Protein AF-A0A2P2LEQ1-F1 (afdb_monomer)

InterPro domains:
  IPR010358 BRCA1-A complex subunit BRE [PF06113] (25-260)
  IPR010358 BRCA1-A complex subunit BRE [PTHR15189] (6-258)

Organism: Rhizophora mucronata (NCBI:txid61149)

Solvent-accessible surface area (backbone atoms only — not comparable to full-atom values): 15804 Å² total; per-residue (Å²): 125,56,40,99,84,33,21,37,57,52,57,44,46,14,49,54,40,30,56,71,68,43,94,57,84,47,44,76,78,49,72,40,45,84,42,92,88,47,67,75,34,32,37,30,35,32,36,35,39,73,49,63,93,45,67,47,53,36,39,41,38,49,47,81,91,46,56,70,56,66,62,48,75,46,68,40,90,85,40,77,85,67,59,91,81,66,77,75,90,78,69,92,82,66,92,66,70,77,82,46,71,66,80,74,47,47,53,87,46,35,60,49,57,35,51,40,54,50,56,51,49,56,47,47,49,54,50,26,46,50,55,54,69,67,51,86,35,75,70,59,52,50,47,48,70,64,47,70,86,51,76,78,58,34,51,41,63,48,70,48,101,88,44,77,44,32,41,37,37,23,38,56,59,74,88,50,52,59,62,76,75,46,78,61,87,77,56,93,64,92,66,53,43,26,44,35,39,35,35,68,62,62,63,100,82,62,96,64,86,71,80,60,52,75,45,77,47,58,37,70,73,51,43,75,78,46,63,64,86,76,60,82,73,80,82,88,54,90,91,64,48,62,68,68,48,48,62,58,50,44,56,52,50,41,54,50,54,52,52,66,76,76,106

Foldseek 3Di:
DADPVLADPLVVLLVVCQCPVDQDRKDWPDWFDPDPVCRSHTQKTWIFPDALNGTWIKIWGDDPVCLQQHTDIDGDPQCPVQDLPDDPPDPPPDPPPPCQLRVPGDSNDSCSSVSNVVSSVVSVQVVQVVVQCPQPAPQSVVQCVLCVPAPPKGKHWDDDPPDFIKIKIWAWLPPLPLCVLDPVVPDPHDKIKTKIWIFGRDDPPDPAGDHTDIDIDIDPVVCVQDVSVPDDQDDDDGPDHPNNRSVVRSVSVSVVSNVSVVD

Nearest PDB structures (foldseek):
  6h3c-assembly1_H  TM=7.672E-01  e=1.360E-12  Homo sapiens
  6gvw-assembly1_H  TM=7.004E-01  e=2.096E-13  Mus musculus
  6r8f-assembly1_G  TM=7.329E-01  e=6.969E-07  Homo sapiens
  6yfl-assembly1_AB  TM=3.856E-01  e=9.028E+00  Leviviridae sp.

pLDDT: mean 83.21, std 13.44, range [35.84, 96.81]

Radius of gyration: 21.67 Å; Cα contacts (8 Å, |Δi|>4): 358; chains: 1; bounding box: 56×55×59 Å

Sequence (263 aa):
MSSPDGFLPFISAQLHYLLNHHRDSIKVEQAWSGSRYNPGSFDRFTLLIPYCLDYIKWDIIYNAEFPLAPPDVIFGPEDEDFHPFHMVDGELGDSRLVKSCLSDWNNKDPSRLFALIQELRDKYMSYQKKRVGEVDDDRLKFEISTILSREGIEMHMSSGLEKPEEVKFAVPLTDMNINKMVDARSWRHEQKIYLQVVYPVGRKYVSAPSAPRLKLISTLELKSLFSIDDVKLPPWLDGMCLAEYLPHLEQLLQRQVILVLFS

Secondary structure (DSSP, 8-state):
---TTSB-HHHHHHHHHHHHH-SS--EEEEEE-S-SS-TTSB-EEEEEEEETTEEEEEEEE--TT-TTSPPEEEPPGGGTT--TT---TT-TT-------TTTT--TT-THHHHHHHHHHHHHHHHHHHHHHHH---HHHHHHHHHHTTSTT-EEEEE--SSS--EEEEEEE--TT-HHHHS-GGG-SS---EEEEEEEE---TT-SSPPPPEEEEEE-HHHHHHS-GGG--PPPPPTT--HHHHHHHHHHHHHHHHHHHH--

Structure (mmCIF, N/CA/C/O backbone):
data_AF-A0A2P2LEQ1-F1
#
_entry.id   AF-A0A2P2LEQ1-F1
#
loop_
_atom_site.group_PDB
_atom_site.id
_atom_site.type_symbol
_atom_site.label_atom_id
_atom_site.label_alt_id
_atom_site.label_comp_id
_atom_site.label_asym_id
_atom_site.label_entity_id
_atom_site.label_seq_id
_atom_site.pdbx_PDB_ins_code
_atom_site.Cartn_x
_atom_site.Cartn_y
_atom_site.Cartn_z
_atom_site.occupancy
_atom_site.B_iso_or_equiv
_atom_site.auth_seq_id
_atom_site.auth_comp_id
_atom_site.auth_asym_id
_atom_site.auth_atom_id
_atom_site.pdbx_PDB_model_num
ATOM 1 N N . MET A 1 1 ? 18.638 9.256 -26.964 1.00 47.53 1 MET A N 1
ATOM 2 C CA . MET A 1 1 ? 17.873 10.469 -26.609 1.00 47.53 1 MET A CA 1
ATOM 3 C C . MET A 1 1 ? 17.048 10.112 -25.386 1.00 47.53 1 MET A C 1
ATOM 5 O O . MET A 1 1 ? 16.244 9.192 -25.480 1.00 47.53 1 MET A O 1
ATOM 9 N N . SER A 1 2 ? 17.354 10.709 -24.236 1.00 54.03 2 SER A N 1
ATOM 10 C CA . SER A 1 2 ? 16.597 10.536 -22.992 1.00 54.03 2 SER A CA 1
ATOM 11 C C . SER A 1 2 ? 15.220 11.198 -23.111 1.00 54.03 2 SER A C 1
ATOM 13 O O . SER A 1 2 ? 15.043 12.143 -23.881 1.00 54.03 2 SER A O 1
ATOM 15 N N . SER A 1 3 ? 14.237 10.660 -22.390 1.00 61.31 3 SER A N 1
ATOM 16 C CA . SER A 1 3 ? 12.930 11.304 -22.187 1.00 61.31 3 SER A CA 1
ATOM 17 C C . SER A 1 3 ? 13.097 12.630 -21.416 1.00 61.31 3 SER A C 1
ATOM 19 O O . SER A 1 3 ? 14.132 12.807 -20.765 1.00 61.31 3 SER A O 1
ATOM 21 N N . PRO A 1 4 ? 12.125 13.567 -21.458 1.00 62.47 4 PRO A N 1
ATOM 22 C CA . PRO A 1 4 ? 12.178 14.803 -20.661 1.00 62.47 4 PRO A CA 1
ATOM 23 C C . PRO A 1 4 ? 12.389 14.549 -19.158 1.00 62.47 4 PRO A C 1
ATOM 25 O O . PRO A 1 4 ? 12.947 15.399 -18.470 1.00 62.47 4 PRO A O 1
ATOM 28 N N . ASP A 1 5 ? 12.042 13.351 -18.687 1.00 77.06 5 ASP A N 1
ATOM 29 C CA . ASP A 1 5 ? 12.163 12.915 -17.295 1.00 77.06 5 ASP A CA 1
ATOM 30 C C . ASP A 1 5 ? 13.521 12.248 -16.978 1.00 77.06 5 ASP A C 1
ATOM 32 O O . ASP A 1 5 ? 13.718 11.697 -15.898 1.00 77.06 5 ASP A O 1
ATOM 36 N N . GLY A 1 6 ? 14.471 12.246 -17.923 1.00 84.75 6 GLY A N 1
ATOM 37 C CA . GLY A 1 6 ? 15.826 11.704 -17.746 1.00 84.75 6 GLY A CA 1
ATOM 38 C C . GLY A 1 6 ? 15.951 10.182 -17.900 1.00 84.75 6 GLY A C 1
ATOM 39 O O . GLY A 1 6 ? 17.063 9.666 -18.011 1.00 84.75 6 GLY A O 1
ATOM 40 N N . PHE A 1 7 ? 14.840 9.447 -17.983 1.00 89.38 7 PHE A N 1
ATOM 41 C CA . PHE A 1 7 ? 14.832 7.996 -18.196 1.00 89.38 7 PHE A CA 1
ATOM 42 C C . PHE A 1 7 ? 15.067 7.606 -19.659 1.00 89.38 7 PHE A C 1
ATOM 44 O O . PHE A 1 7 ? 14.752 8.359 -20.594 1.00 89.38 7 PHE A O 1
ATOM 51 N N . LEU A 1 8 ? 15.548 6.379 -19.872 1.00 88.38 8 LEU A N 1
ATOM 52 C CA . LEU A 1 8 ? 15.534 5.752 -21.196 1.00 88.38 8 LEU A CA 1
ATOM 53 C C . LEU A 1 8 ? 14.087 5.618 -21.712 1.00 88.38 8 LEU A C 1
ATOM 55 O O . LEU A 1 8 ? 13.191 5.344 -20.914 1.00 88.38 8 LEU A O 1
ATOM 59 N N . PRO A 1 9 ? 13.829 5.757 -23.029 1.00 89.94 9 PRO A N 1
ATOM 60 C CA . PRO A 1 9 ? 12.464 5.785 -23.564 1.00 89.94 9 PRO A CA 1
ATOM 61 C C . PRO A 1 9 ? 11.589 4.584 -23.179 1.00 89.94 9 PRO A C 1
ATOM 63 O O . PRO A 1 9 ? 10.412 4.761 -22.884 1.00 89.94 9 PRO A O 1
ATOM 66 N N . PHE A 1 10 ? 12.154 3.372 -23.143 1.00 89.56 10 PHE A N 1
ATOM 67 C CA . PHE A 1 10 ? 11.397 2.172 -22.771 1.00 89.56 10 PHE A CA 1
ATOM 68 C C . PHE A 1 10 ? 11.040 2.149 -21.275 1.00 89.56 10 PHE A C 1
ATOM 70 O O . PHE A 1 10 ? 9.915 1.803 -20.925 1.00 89.56 10 PHE A O 1
ATOM 77 N N . ILE A 1 11 ? 11.954 2.601 -20.405 1.00 92.56 11 ILE A N 1
ATOM 78 C CA . ILE A 1 11 ? 11.712 2.732 -18.960 1.00 92.56 11 ILE A CA 1
ATOM 79 C C . ILE A 1 11 ? 10.658 3.809 -18.712 1.00 92.56 11 ILE A C 1
ATOM 81 O O . ILE A 1 11 ? 9.713 3.580 -17.968 1.00 92.56 11 ILE A O 1
ATOM 85 N N . SER A 1 12 ? 10.777 4.957 -19.385 1.00 93.25 12 SER A N 1
ATOM 86 C CA . SER A 1 12 ? 9.801 6.049 -19.309 1.00 93.25 12 SER A CA 1
ATOM 87 C C . SER A 1 12 ? 8.398 5.576 -19.705 1.00 93.25 12 SER A C 1
ATOM 89 O O . SER A 1 12 ? 7.443 5.827 -18.974 1.00 93.25 12 SER A O 1
ATOM 91 N N . ALA A 1 13 ? 8.266 4.813 -20.797 1.00 93.25 13 ALA A N 1
ATOM 92 C CA . ALA A 1 13 ? 6.981 4.258 -21.223 1.00 93.25 13 ALA A CA 1
ATOM 93 C C . ALA A 1 13 ? 6.377 3.301 -20.179 1.00 93.25 13 ALA A C 1
ATOM 95 O O . ALA A 1 13 ? 5.191 3.404 -19.863 1.00 93.25 13 ALA A O 1
ATOM 96 N N . GLN A 1 14 ? 7.188 2.399 -19.621 1.00 94.19 14 GLN A N 1
ATOM 97 C CA . GLN A 1 14 ? 6.748 1.445 -18.600 1.00 94.19 14 GLN A CA 1
ATOM 98 C C . GLN A 1 14 ? 6.374 2.123 -17.277 1.00 94.19 14 GLN A C 1
ATOM 100 O O . GLN A 1 14 ? 5.358 1.792 -16.663 1.00 94.19 14 GLN A O 1
ATOM 105 N N . LEU A 1 15 ? 7.163 3.107 -16.855 1.00 94.00 15 LEU A N 1
ATOM 106 C CA . LEU A 1 15 ? 6.924 3.887 -15.647 1.00 94.00 15 LEU A CA 1
ATOM 107 C C . LEU A 1 15 ? 5.663 4.744 -15.780 1.00 94.00 15 LEU A C 1
ATOM 109 O O . LEU A 1 15 ? 4.812 4.731 -14.896 1.00 94.00 15 LEU A O 1
ATOM 113 N N . HIS A 1 16 ? 5.488 5.432 -16.908 1.00 93.38 16 HIS A N 1
ATOM 114 C CA . HIS A 1 16 ? 4.281 6.209 -17.175 1.00 93.38 16 HIS A CA 1
ATOM 115 C C . HIS A 1 16 ? 3.034 5.317 -17.218 1.00 93.38 16 HIS A C 1
ATOM 117 O O . HIS A 1 16 ? 1.973 5.710 -16.735 1.00 93.38 16 HIS A O 1
ATOM 123 N N . TYR A 1 17 ? 3.145 4.101 -17.759 1.00 94.25 17 TYR A N 1
ATOM 124 C CA . TYR A 1 17 ? 2.049 3.140 -17.713 1.00 94.25 17 TYR A CA 1
ATOM 125 C C . TYR A 1 17 ? 1.709 2.748 -16.268 1.00 94.25 17 TYR A C 1
ATOM 127 O O . TYR A 1 17 ? 0.546 2.866 -15.882 1.00 94.25 17 TYR A O 1
ATOM 135 N N . LEU A 1 18 ? 2.708 2.368 -15.459 1.00 93.94 18 LEU A N 1
ATOM 136 C CA . LEU A 1 18 ? 2.543 2.035 -14.038 1.00 93.94 18 LEU A CA 1
ATOM 137 C C . LEU A 1 18 ? 1.838 3.162 -13.267 1.00 93.94 18 LEU A C 1
ATOM 139 O O . LEU A 1 18 ? 0.833 2.911 -12.609 1.00 93.94 18 LEU A O 1
ATOM 143 N N . LEU A 1 19 ? 2.332 4.397 -13.377 1.00 91.56 19 LEU A N 1
ATOM 144 C CA . LEU A 1 19 ? 1.836 5.539 -12.600 1.00 91.56 19 LEU A CA 1
ATOM 145 C C . LEU A 1 19 ? 0.392 5.936 -12.945 1.00 91.56 19 LEU A C 1
ATOM 147 O O . LEU A 1 19 ? -0.304 6.472 -12.090 1.00 91.56 19 LEU A O 1
ATOM 151 N N . ASN A 1 20 ? -0.065 5.668 -14.173 1.00 89.69 20 ASN A N 1
ATOM 152 C CA . ASN A 1 20 ? -1.413 6.036 -14.619 1.00 89.69 20 ASN A CA 1
ATOM 153 C C . ASN A 1 20 ? -2.446 4.905 -14.516 1.00 89.69 20 ASN A C 1
ATOM 155 O O . ASN A 1 20 ? -3.642 5.186 -14.531 1.00 89.69 20 ASN A O 1
ATOM 159 N N . HIS A 1 21 ? -2.014 3.642 -14.461 1.00 86.56 21 HIS A N 1
ATOM 160 C CA . HIS A 1 21 ? -2.922 2.485 -14.454 1.00 86.56 21 HIS A CA 1
ATOM 161 C C . HIS A 1 21 ? -2.981 1.772 -13.101 1.00 86.56 21 HIS A C 1
ATOM 163 O O . HIS A 1 21 ? -3.866 0.941 -12.883 1.00 86.56 21 HIS A O 1
ATOM 169 N N . HIS A 1 22 ? -2.067 2.078 -12.180 1.00 80.12 22 HIS A N 1
ATOM 170 C CA . HIS A 1 22 ? -2.149 1.556 -10.826 1.00 80.12 22 HIS A CA 1
ATOM 171 C C . HIS A 1 22 ? -3.306 2.202 -10.059 1.00 80.12 22 HIS A C 1
ATOM 173 O O . HIS A 1 22 ? -3.504 3.412 -10.108 1.00 80.12 22 HIS A O 1
ATOM 179 N N . ARG A 1 23 ? -4.092 1.371 -9.358 1.00 74.50 23 ARG A N 1
ATOM 180 C CA . ARG A 1 23 ? -5.269 1.827 -8.594 1.00 74.50 23 ARG A CA 1
ATOM 181 C C . ARG A 1 23 ? -4.882 2.787 -7.471 1.00 74.50 23 ARG A C 1
ATOM 183 O O . ARG A 1 23 ? -5.623 3.720 -7.183 1.00 74.50 23 ARG A O 1
ATOM 190 N N . ASP A 1 24 ? -3.718 2.553 -6.874 1.00 76.69 24 ASP A N 1
ATOM 191 C CA . ASP A 1 24 ? -3.152 3.401 -5.829 1.00 76.69 24 ASP A CA 1
ATOM 192 C C . ASP A 1 24 ? -2.070 4.328 -6.399 1.00 76.69 24 ASP A C 1
ATOM 194 O O . ASP A 1 24 ? -1.339 3.951 -7.316 1.00 76.69 24 ASP A O 1
ATOM 198 N N . SER A 1 25 ? -1.916 5.517 -5.812 1.00 82.94 25 SER A N 1
ATOM 199 C CA . SER A 1 25 ? -0.951 6.540 -6.244 1.00 82.94 25 SER A CA 1
ATOM 200 C C . SER A 1 25 ? 0.505 6.150 -5.932 1.00 82.94 25 SER A C 1
ATOM 202 O O . SER A 1 25 ? 1.098 6.671 -4.983 1.00 82.94 25 SER A O 1
ATOM 204 N N . ILE A 1 26 ? 1.100 5.278 -6.748 1.00 91.38 26 ILE A N 1
ATOM 205 C CA . ILE A 1 26 ? 2.546 5.000 -6.735 1.00 91.38 26 ILE A CA 1
ATOM 206 C C . ILE A 1 26 ? 3.319 6.278 -7.078 1.00 91.38 26 ILE A C 1
ATOM 208 O O . ILE A 1 26 ? 2.864 7.100 -7.875 1.00 91.38 26 ILE A O 1
ATOM 212 N N . LYS A 1 27 ? 4.489 6.461 -6.462 1.00 93.44 27 LYS A N 1
ATOM 213 C CA . LYS A 1 27 ? 5.377 7.602 -6.724 1.00 93.44 27 LYS A CA 1
ATOM 214 C C . LYS A 1 27 ? 6.810 7.138 -6.925 1.00 93.44 27 LYS A C 1
ATOM 216 O O . LYS A 1 27 ? 7.206 6.093 -6.422 1.00 93.44 27 LYS A O 1
ATOM 221 N N . VAL A 1 28 ? 7.589 7.955 -7.621 1.00 95.00 28 VAL A N 1
ATOM 222 C CA . VAL A 1 28 ? 9.043 7.806 -7.712 1.00 95.00 28 VAL A CA 1
ATOM 223 C C . VAL A 1 28 ? 9.666 8.760 -6.699 1.00 95.00 28 VAL A C 1
ATOM 225 O O . VAL A 1 28 ? 9.410 9.960 -6.766 1.00 95.00 28 VAL A O 1
ATOM 228 N N . GLU A 1 29 ? 10.435 8.238 -5.744 1.00 94.75 29 GLU A N 1
ATOM 229 C CA . GLU A 1 29 ? 11.126 9.060 -4.737 1.00 94.75 29 GLU A CA 1
ATOM 230 C C . GLU A 1 29 ? 12.409 9.669 -5.304 1.00 94.75 29 GLU A C 1
ATOM 232 O O . GLU A 1 29 ? 12.668 10.860 -5.149 1.00 94.75 29 GLU A O 1
ATOM 237 N N . GLN A 1 30 ? 13.201 8.846 -5.984 1.00 93.62 30 GLN A N 1
ATOM 238 C CA . GLN A 1 30 ? 14.489 9.226 -6.548 1.00 93.62 30 GLN A CA 1
ATOM 239 C C . GLN A 1 30 ? 14.810 8.356 -7.763 1.00 93.62 30 GLN A C 1
ATOM 241 O O . GLN A 1 30 ? 14.315 7.234 -7.883 1.00 93.62 30 GLN A O 1
ATOM 246 N N . ALA A 1 31 ? 15.651 8.877 -8.653 1.00 93.94 31 ALA A N 1
ATOM 247 C CA . ALA A 1 31 ? 16.141 8.184 -9.835 1.00 93.94 31 ALA A CA 1
ATOM 248 C C . ALA A 1 31 ? 17.622 8.502 -10.047 1.00 93.94 31 ALA A C 1
ATOM 250 O O . ALA A 1 31 ? 18.068 9.619 -9.777 1.00 93.94 31 ALA A O 1
ATOM 251 N N . TRP A 1 32 ? 18.389 7.521 -10.506 1.00 92.69 32 TRP A N 1
ATOM 252 C CA . TRP A 1 32 ? 19.822 7.665 -10.732 1.00 92.69 32 TRP A CA 1
ATOM 253 C C . TRP A 1 32 ? 20.301 6.777 -11.880 1.00 92.69 32 TRP A C 1
ATOM 255 O O . TRP A 1 32 ? 19.594 5.889 -12.360 1.00 92.69 32 TRP A O 1
ATOM 265 N N . SER A 1 33 ? 21.513 7.058 -12.359 1.00 91.19 33 SER A N 1
ATOM 266 C CA . SER A 1 33 ? 22.165 6.246 -13.383 1.00 91.19 33 SER A CA 1
ATOM 267 C C . SER A 1 33 ? 23.077 5.207 -12.739 1.00 91.19 33 SER A C 1
ATOM 269 O O . SER A 1 33 ? 23.900 5.528 -11.880 1.00 91.19 33 SER A O 1
ATOM 271 N N . GLY A 1 34 ? 22.956 3.961 -13.180 1.00 85.06 34 GLY A N 1
ATOM 272 C CA . GLY A 1 34 ? 23.880 2.874 -12.885 1.00 85.06 34 GLY A CA 1
ATOM 273 C C . GLY A 1 34 ? 25.134 2.881 -13.750 1.00 85.06 34 GLY A C 1
ATOM 274 O O . GLY A 1 34 ? 26.095 2.182 -13.431 1.00 85.06 34 GLY A O 1
ATOM 275 N N . SER A 1 35 ? 25.145 3.653 -14.840 1.00 78.38 35 SER A N 1
ATOM 276 C CA . SER A 1 35 ? 26.268 3.706 -15.770 1.00 78.38 35 SER A CA 1
ATOM 277 C C . SER A 1 35 ? 27.136 4.930 -15.512 1.00 78.38 35 SER A C 1
ATOM 279 O O . SER A 1 35 ? 26.688 6.072 -15.589 1.00 78.38 35 SER A O 1
ATOM 281 N N . ARG A 1 36 ? 28.438 4.701 -15.310 1.00 71.62 36 ARG A N 1
ATOM 282 C CA . ARG A 1 36 ? 29.434 5.786 -15.292 1.00 71.62 36 ARG A CA 1
ATOM 283 C C . ARG A 1 36 ? 29.668 6.401 -16.673 1.00 71.62 36 ARG A C 1
ATOM 285 O O . ARG A 1 36 ? 30.214 7.495 -16.760 1.00 71.62 36 ARG A O 1
ATOM 292 N N . TYR A 1 37 ? 29.280 5.697 -17.736 1.00 69.75 37 TYR A N 1
ATOM 293 C CA . TYR A 1 37 ? 29.516 6.105 -19.120 1.00 69.75 37 TYR A CA 1
ATOM 294 C C . TYR A 1 37 ? 28.371 6.951 -19.686 1.00 69.75 37 TYR A C 1
ATOM 296 O O . TYR A 1 37 ? 28.614 7.788 -20.549 1.00 69.75 37 TYR A O 1
ATOM 304 N N . ASN A 1 38 ? 27.150 6.780 -19.167 1.00 67.44 38 ASN A N 1
ATOM 305 C CA . ASN A 1 38 ? 25.956 7.520 -19.587 1.00 67.44 38 ASN A CA 1
ATOM 306 C C . ASN A 1 38 ? 25.207 8.136 -18.385 1.00 67.44 38 ASN A C 1
ATOM 308 O O . ASN A 1 38 ? 24.052 7.786 -18.141 1.00 67.44 38 ASN A O 1
ATOM 312 N N . PRO A 1 39 ? 25.814 9.094 -17.656 1.00 66.25 39 PRO A N 1
ATOM 313 C CA . PRO A 1 39 ? 25.222 9.670 -16.443 1.00 66.25 39 PRO A CA 1
ATOM 314 C C . PRO A 1 39 ? 23.914 10.443 -16.691 1.00 66.25 39 PRO A C 1
ATOM 316 O O . PRO A 1 39 ? 23.158 10.687 -15.758 1.00 66.25 39 PRO A O 1
ATOM 319 N N . GLY A 1 40 ? 23.630 10.822 -17.943 1.00 70.88 40 GLY A N 1
ATOM 320 C CA . GLY A 1 40 ? 22.404 11.525 -18.338 1.00 70.88 40 GLY A CA 1
ATOM 321 C C . GLY A 1 40 ? 21.201 10.621 -18.628 1.00 70.88 40 GLY A C 1
ATOM 322 O O . GLY A 1 40 ? 20.215 11.098 -19.185 1.00 70.88 40 GLY A O 1
ATOM 323 N N . SER A 1 41 ? 21.286 9.316 -18.354 1.00 84.31 41 SER A N 1
ATOM 324 C CA . SER A 1 41 ? 20.174 8.378 -18.534 1.00 84.31 41 SER A CA 1
ATOM 325 C C . SER A 1 41 ? 19.955 7.560 -17.269 1.00 84.31 41 SER A C 1
ATOM 327 O O . SER A 1 41 ? 20.828 6.791 -16.860 1.00 84.31 41 SER A O 1
ATOM 329 N N . PHE A 1 42 ? 18.787 7.739 -16.658 1.00 91.19 42 PHE A N 1
ATOM 330 C CA . PHE A 1 42 ? 18.380 6.998 -15.472 1.00 91.19 42 PHE A CA 1
ATOM 331 C C . PHE A 1 42 ? 17.856 5.614 -15.859 1.00 91.19 42 PHE A C 1
ATOM 333 O O . PHE A 1 42 ? 16.995 5.479 -16.735 1.00 91.19 42 PHE A O 1
ATOM 340 N N . ASP A 1 43 ? 18.388 4.598 -15.190 1.00 92.62 43 ASP A N 1
ATOM 341 C CA . ASP A 1 43 ? 17.991 3.192 -15.286 1.00 92.62 43 ASP A CA 1
ATOM 342 C C . ASP A 1 43 ? 17.651 2.589 -13.912 1.00 92.62 43 ASP A C 1
ATOM 344 O O . ASP A 1 43 ? 17.201 1.449 -13.827 1.00 92.62 43 ASP A O 1
ATOM 348 N N . ARG A 1 44 ? 17.807 3.359 -12.831 1.00 94.88 44 ARG A N 1
ATOM 349 C CA . ARG A 1 44 ? 17.508 2.936 -11.461 1.00 94.88 44 ARG A CA 1
ATOM 350 C C . ARG A 1 44 ? 16.633 3.964 -10.774 1.00 94.88 44 ARG A C 1
ATOM 352 O O . ARG A 1 44 ? 16.815 5.165 -10.985 1.00 94.88 44 ARG A O 1
ATOM 359 N N . PHE A 1 45 ? 15.678 3.505 -9.979 1.00 95.81 45 PHE A N 1
ATOM 360 C CA . PHE A 1 45 ? 14.771 4.388 -9.255 1.00 95.81 45 PHE A CA 1
ATOM 361 C C . PHE A 1 45 ? 14.118 3.695 -8.063 1.00 95.81 45 PHE A C 1
ATOM 363 O O . PHE A 1 45 ? 13.899 2.487 -8.081 1.00 95.81 45 PHE A O 1
ATOM 370 N N . THR A 1 46 ? 13.758 4.482 -7.053 1.00 96.81 46 THR A N 1
ATOM 371 C CA . THR A 1 46 ? 13.028 4.015 -5.870 1.00 96.81 46 THR A CA 1
ATOM 372 C C . THR A 1 46 ? 11.540 4.290 -6.053 1.00 96.81 46 THR A C 1
ATOM 374 O O . THR A 1 46 ? 11.132 5.443 -6.239 1.00 96.81 46 THR A O 1
ATOM 377 N N . LEU A 1 47 ? 10.721 3.243 -5.982 1.00 96.50 47 LEU A N 1
ATOM 378 C CA . LEU A 1 47 ? 9.267 3.345 -5.959 1.00 96.50 47 LEU A CA 1
ATOM 379 C C . LEU A 1 47 ? 8.752 3.428 -4.523 1.00 96.50 47 LEU A C 1
ATOM 381 O O . LEU A 1 47 ? 9.112 2.615 -3.675 1.00 96.50 47 LEU A O 1
ATOM 385 N N . LEU A 1 48 ? 7.847 4.376 -4.289 1.00 95.44 48 LEU A N 1
ATOM 386 C CA . LEU A 1 48 ? 6.978 4.424 -3.119 1.00 95.44 48 LEU A CA 1
ATOM 387 C C . LEU A 1 48 ? 5.652 3.769 -3.498 1.00 95.44 48 LEU A C 1
ATOM 389 O O . LEU A 1 48 ? 4.849 4.359 -4.230 1.00 95.44 48 LEU A O 1
ATOM 393 N N . ILE A 1 49 ? 5.429 2.554 -3.010 1.00 94.88 49 ILE A N 1
ATOM 394 C CA . ILE A 1 49 ? 4.239 1.761 -3.319 1.00 94.88 49 ILE A CA 1
ATOM 395 C C . ILE A 1 49 ? 3.290 1.830 -2.118 1.00 94.88 49 ILE A C 1
ATOM 397 O O . ILE A 1 49 ? 3.683 1.427 -1.023 1.00 94.88 49 ILE A O 1
ATOM 401 N N . PRO A 1 50 ? 2.058 2.343 -2.283 1.00 92.88 50 PRO A N 1
ATOM 402 C CA . PRO A 1 50 ? 1.082 2.383 -1.203 1.00 92.88 50 PRO A CA 1
ATOM 403 C C . PRO A 1 50 ? 0.773 0.983 -0.670 1.00 92.88 50 PRO A C 1
ATOM 405 O O . PRO A 1 50 ? 0.403 0.084 -1.434 1.00 92.88 50 PRO A O 1
ATOM 408 N N . TYR A 1 51 ? 0.912 0.819 0.642 1.00 94.12 51 TYR A N 1
ATOM 409 C CA . TYR A 1 51 ? 0.596 -0.415 1.347 1.00 94.12 51 TYR A CA 1
ATOM 410 C C . TYR A 1 51 ? 0.262 -0.138 2.814 1.00 94.12 51 TYR A C 1
ATOM 412 O O . TYR A 1 51 ? 1.000 0.554 3.513 1.00 94.12 51 TYR A O 1
ATOM 420 N N . CYS A 1 52 ? -0.849 -0.686 3.298 1.00 94.19 52 CYS A N 1
ATOM 421 C CA . CYS A 1 52 ? -1.298 -0.613 4.687 1.00 94.19 52 CYS A CA 1
ATOM 422 C C . CYS A 1 52 ? -1.322 0.826 5.260 1.00 94.19 52 CYS A C 1
ATOM 424 O O . CYS A 1 52 ? -0.962 1.064 6.418 1.00 94.19 52 CYS A O 1
ATOM 426 N N . LEU A 1 53 ? -1.783 1.787 4.443 1.00 92.38 53 LEU A N 1
ATOM 427 C CA . LEU A 1 53 ? -1.868 3.233 4.743 1.00 92.38 53 LEU A CA 1
ATOM 428 C C . LEU A 1 53 ? -0.510 3.922 4.954 1.00 92.38 53 LEU A C 1
ATOM 430 O O . LEU A 1 53 ? -0.437 4.987 5.570 1.00 92.38 53 LEU A O 1
ATOM 434 N N . ASP A 1 54 ? 0.547 3.313 4.433 1.00 91.81 54 ASP A N 1
ATOM 435 C CA . ASP A 1 54 ? 1.907 3.831 4.375 1.00 91.81 54 ASP A CA 1
ATOM 436 C C . ASP A 1 54 ? 2.504 3.540 2.985 1.00 91.81 54 ASP A C 1
ATOM 438 O O . ASP A 1 54 ? 1.768 3.211 2.046 1.00 91.81 54 ASP A O 1
ATOM 442 N N . TYR A 1 55 ? 3.822 3.661 2.836 1.00 92.62 55 TYR A N 1
ATOM 443 C CA . TYR A 1 55 ? 4.536 3.297 1.616 1.00 92.62 55 TYR A CA 1
ATOM 444 C C . TYR A 1 55 ? 5.642 2.283 1.895 1.00 92.62 55 TYR A C 1
ATOM 446 O O . TYR A 1 55 ? 6.498 2.510 2.749 1.00 92.62 55 TYR A O 1
ATOM 454 N N . ILE A 1 56 ? 5.678 1.211 1.103 1.00 93.88 56 ILE A N 1
ATOM 455 C CA . ILE A 1 56 ? 6.873 0.372 0.982 1.00 93.88 56 ILE A CA 1
ATOM 456 C C . ILE A 1 56 ? 7.805 0.973 -0.068 1.00 93.88 56 ILE A C 1
ATOM 458 O O . ILE A 1 56 ? 7.356 1.553 -1.063 1.00 93.88 56 ILE A O 1
ATOM 462 N N . LYS A 1 57 ? 9.109 0.851 0.179 1.00 94.94 57 LYS A N 1
ATOM 463 C CA . LYS A 1 57 ? 10.162 1.384 -0.685 1.00 94.94 57 LYS A CA 1
ATOM 464 C C . LYS A 1 57 ? 10.876 0.248 -1.385 1.00 94.94 57 LYS A C 1
ATOM 466 O O . LYS A 1 57 ? 11.538 -0.535 -0.707 1.00 94.94 57 LYS A O 1
ATOM 471 N N . TRP A 1 58 ? 10.756 0.177 -2.705 1.00 96.38 58 TRP A N 1
ATOM 472 C CA . TRP A 1 58 ? 11.464 -0.814 -3.516 1.00 96.38 58 TRP A CA 1
ATOM 473 C C . TRP A 1 58 ? 12.330 -0.125 -4.560 1.00 96.38 58 TRP A C 1
ATOM 475 O O . TRP A 1 58 ? 11.845 0.737 -5.299 1.00 96.38 58 TRP A O 1
ATOM 485 N N . ASP A 1 59 ? 13.592 -0.529 -4.649 1.00 96.25 59 ASP A N 1
ATOM 486 C CA . ASP A 1 59 ? 14.488 -0.042 -5.693 1.00 96.25 59 ASP A CA 1
ATOM 487 C C . ASP A 1 59 ? 14.375 -0.936 -6.919 1.00 96.25 59 ASP A C 1
ATOM 489 O O . ASP A 1 59 ? 14.609 -2.143 -6.852 1.00 96.25 59 ASP A O 1
ATOM 493 N N . ILE A 1 60 ? 14.029 -0.329 -8.048 1.00 96.31 60 ILE A N 1
ATOM 494 C CA . ILE A 1 60 ? 13.934 -0.989 -9.343 1.00 96.31 60 ILE A CA 1
ATOM 495 C C . ILE A 1 60 ? 15.211 -0.701 -10.117 1.00 96.31 60 ILE A C 1
ATOM 497 O O . ILE A 1 60 ? 15.590 0.457 -10.317 1.00 96.31 60 ILE A O 1
ATOM 501 N N . ILE A 1 61 ? 15.873 -1.762 -10.564 1.00 95.12 61 ILE A N 1
ATOM 502 C CA . ILE A 1 61 ? 17.188 -1.699 -11.189 1.00 95.12 61 ILE A CA 1
ATOM 503 C C . ILE A 1 61 ? 17.098 -2.285 -12.590 1.00 95.12 61 ILE A C 1
ATOM 505 O O . ILE A 1 61 ? 17.138 -3.498 -12.777 1.00 95.12 61 ILE A O 1
ATOM 509 N N . TYR A 1 62 ? 17.019 -1.418 -13.595 1.00 93.44 62 TYR A N 1
ATOM 510 C CA . TYR A 1 62 ? 17.240 -1.828 -14.975 1.00 93.44 62 TYR A CA 1
ATOM 511 C C . TYR A 1 62 ? 18.730 -1.858 -15.290 1.00 93.44 62 TYR A C 1
ATOM 513 O O . TYR A 1 62 ? 19.541 -1.136 -14.705 1.00 93.44 62 TYR A O 1
ATOM 521 N N . ASN A 1 63 ? 19.076 -2.662 -16.291 1.00 89.62 63 ASN A N 1
ATOM 522 C CA . ASN A 1 63 ? 20.372 -2.598 -16.936 1.00 89.62 63 ASN A CA 1
ATOM 523 C C . ASN A 1 63 ? 20.231 -1.916 -18.303 1.00 89.62 63 ASN A C 1
ATOM 525 O O . ASN A 1 63 ? 19.717 -2.509 -19.253 1.00 89.62 63 ASN A O 1
ATOM 529 N N . ALA A 1 64 ? 20.699 -0.669 -18.409 1.00 84.81 64 ALA A N 1
ATOM 530 C CA . ALA A 1 64 ? 20.658 0.101 -19.653 1.00 84.81 64 ALA A CA 1
ATOM 531 C C . ALA A 1 64 ? 21.368 -0.586 -20.837 1.00 84.81 64 ALA A C 1
ATOM 533 O O . ALA A 1 64 ? 20.971 -0.387 -21.986 1.00 84.81 64 ALA A O 1
ATOM 534 N N . GLU A 1 65 ? 22.406 -1.384 -20.570 1.00 85.31 65 GLU A N 1
ATOM 535 C CA . GLU A 1 65 ? 23.190 -2.089 -21.594 1.00 85.31 65 GLU A CA 1
ATOM 536 C C . GLU A 1 65 ? 22.488 -3.366 -22.079 1.00 85.31 65 GLU A C 1
ATOM 538 O O . GLU A 1 65 ? 22.690 -3.799 -23.214 1.00 85.31 65 GLU A O 1
ATOM 543 N N . PHE A 1 66 ? 21.606 -3.931 -21.251 1.00 87.69 66 PHE A N 1
ATOM 544 C CA . PHE A 1 66 ? 20.866 -5.160 -21.531 1.00 87.69 66 PHE A CA 1
ATOM 545 C C . PHE A 1 66 ? 19.361 -4.938 -21.352 1.00 87.69 66 PHE A C 1
ATOM 547 O O . PHE A 1 66 ? 18.743 -5.531 -20.470 1.00 87.69 66 PHE A O 1
ATOM 554 N N . PRO A 1 67 ? 18.719 -4.128 -22.213 1.00 84.62 67 PRO A N 1
ATOM 555 C CA . PRO A 1 67 ? 17.332 -3.721 -22.013 1.00 84.62 67 PRO A CA 1
ATOM 556 C C . PRO A 1 67 ? 16.339 -4.883 -22.136 1.00 84.62 67 PRO A C 1
ATOM 558 O O . PRO A 1 67 ? 15.184 -4.725 -21.766 1.00 84.62 67 PRO A O 1
ATOM 561 N N . LEU A 1 68 ? 16.727 -6.022 -22.720 1.00 87.81 68 LEU A N 1
ATOM 562 C CA . LEU A 1 68 ? 15.881 -7.221 -22.798 1.00 87.81 68 LEU A CA 1
ATOM 563 C C . L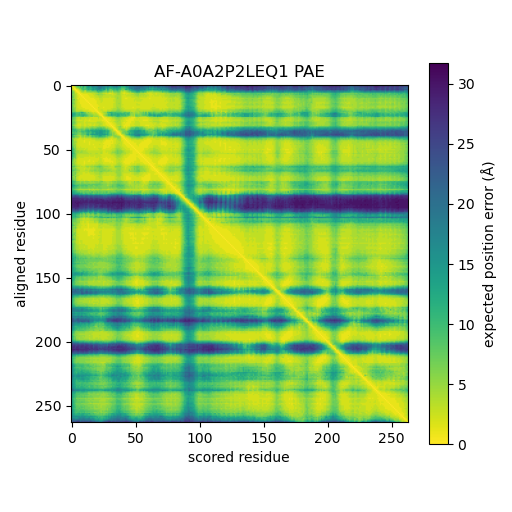EU A 1 68 ? 15.843 -8.006 -21.480 1.00 87.81 68 LEU A C 1
ATOM 565 O O . LEU A 1 68 ? 14.945 -8.826 -21.309 1.00 87.81 68 LEU A O 1
ATOM 569 N N . ALA A 1 69 ? 16.791 -7.770 -20.571 1.00 90.06 69 ALA A N 1
ATOM 570 C CA . ALA A 1 69 ? 16.749 -8.362 -19.245 1.00 90.06 69 ALA A CA 1
ATOM 571 C C . ALA A 1 69 ? 15.633 -7.701 -18.411 1.00 90.06 69 ALA A C 1
ATOM 573 O O . ALA A 1 69 ? 15.420 -6.487 -18.531 1.00 90.06 69 ALA A O 1
ATOM 574 N N . PRO A 1 70 ? 14.909 -8.471 -17.582 1.00 91.62 70 PRO A N 1
ATOM 575 C CA . PRO A 1 70 ? 14.013 -7.891 -16.593 1.00 91.62 70 PRO A CA 1
ATOM 576 C C . PRO A 1 70 ? 14.795 -7.066 -15.558 1.00 91.62 70 PRO A C 1
ATOM 578 O O . PRO A 1 70 ? 15.991 -7.303 -15.372 1.00 91.62 70 PRO A O 1
ATOM 581 N N . PRO A 1 71 ? 14.147 -6.098 -14.890 1.00 93.62 71 PRO A N 1
ATOM 582 C CA . PRO A 1 71 ? 14.774 -5.365 -13.806 1.00 93.62 71 PRO A CA 1
ATOM 583 C C . PRO A 1 71 ? 14.944 -6.249 -12.567 1.00 93.62 71 PRO A C 1
ATOM 585 O O . PRO A 1 71 ? 14.104 -7.106 -12.284 1.00 93.62 71 PRO A O 1
ATOM 588 N N . ASP A 1 72 ? 15.985 -5.965 -11.792 1.00 93.12 72 ASP A N 1
ATOM 589 C CA . ASP A 1 72 ? 16.116 -6.466 -10.428 1.00 93.12 72 ASP A CA 1
ATOM 590 C C . ASP A 1 72 ? 15.325 -5.568 -9.467 1.00 93.12 72 ASP A C 1
ATOM 592 O O . ASP A 1 72 ? 15.142 -4.371 -9.717 1.00 93.12 72 ASP A O 1
ATOM 596 N N . VAL A 1 73 ? 14.858 -6.142 -8.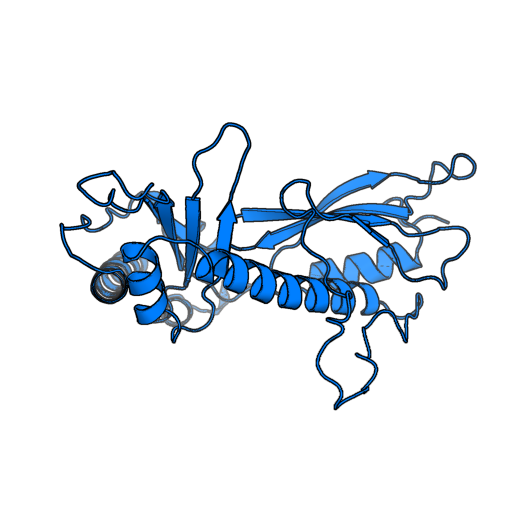356 1.00 94.75 73 VAL A N 1
ATOM 597 C CA . VAL A 1 73 ? 14.122 -5.417 -7.314 1.00 94.75 73 VAL A CA 1
ATOM 598 C C . VAL A 1 73 ? 14.812 -5.629 -5.974 1.00 94.75 73 VAL A C 1
ATOM 600 O O . VAL A 1 73 ? 15.007 -6.770 -5.558 1.00 94.75 73 VAL A O 1
ATOM 603 N N . ILE A 1 74 ? 15.170 -4.537 -5.299 1.00 94.69 74 ILE A N 1
ATOM 604 C CA . ILE A 1 74 ? 15.663 -4.564 -3.917 1.00 94.69 74 ILE A CA 1
ATOM 605 C C . ILE A 1 74 ? 14.518 -4.144 -2.998 1.00 94.69 74 ILE A C 1
ATOM 607 O O . ILE A 1 74 ? 13.952 -3.058 -3.152 1.00 94.69 74 ILE A O 1
ATOM 611 N N . PHE A 1 75 ? 14.171 -5.020 -2.056 1.00 94.12 75 PHE A N 1
ATOM 612 C CA . PHE A 1 75 ? 13.152 -4.758 -1.042 1.00 94.12 75 PHE A CA 1
ATOM 613 C C . PHE A 1 75 ? 13.726 -3.945 0.124 1.00 94.12 75 PHE A C 1
ATOM 615 O O . PHE A 1 75 ? 14.939 -3.862 0.308 1.00 94.12 75 PHE A O 1
ATOM 622 N N . GLY A 1 76 ? 12.843 -3.315 0.901 1.00 87.25 76 GLY A N 1
ATOM 623 C CA . GLY A 1 76 ? 13.249 -2.510 2.049 1.00 87.25 76 GLY A CA 1
ATOM 624 C C . GLY A 1 76 ? 13.967 -3.337 3.129 1.00 87.25 76 GLY A C 1
ATOM 625 O O . GLY A 1 76 ? 13.797 -4.553 3.193 1.00 87.25 76 GLY A O 1
ATOM 626 N N . PRO A 1 77 ? 14.724 -2.685 4.029 1.00 85.31 77 PRO A N 1
ATOM 627 C CA . PRO A 1 77 ? 15.521 -3.367 5.056 1.00 85.31 77 PRO A CA 1
ATOM 628 C C . PRO A 1 77 ? 14.684 -4.153 6.080 1.00 85.31 77 PRO A C 1
ATOM 630 O O . PRO A 1 77 ? 15.206 -5.022 6.763 1.00 85.31 77 PRO A O 1
ATOM 633 N N . GLU A 1 78 ? 13.386 -3.862 6.205 1.00 82.44 78 GLU A N 1
ATOM 634 C CA . GLU A 1 78 ? 12.468 -4.595 7.095 1.00 82.44 78 GLU A CA 1
ATOM 635 C C . GLU A 1 78 ? 11.899 -5.879 6.449 1.00 82.44 78 GLU A C 1
ATOM 637 O O . GLU A 1 78 ? 11.172 -6.641 7.093 1.00 82.44 78 GLU A O 1
ATOM 642 N N . ASP A 1 79 ? 12.233 -6.122 5.176 1.00 85.94 79 ASP A N 1
ATOM 643 C CA . ASP A 1 79 ? 11.683 -7.180 4.331 1.00 85.94 79 ASP A CA 1
ATOM 644 C C . ASP A 1 79 ? 12.775 -8.096 3.743 1.00 85.94 79 ASP A C 1
ATOM 646 O O . ASP A 1 79 ? 12.570 -8.698 2.692 1.00 85.94 79 ASP A O 1
ATOM 650 N N . GLU A 1 80 ? 13.925 -8.242 4.412 1.00 84.12 80 GLU A N 1
ATOM 651 C CA . GLU A 1 80 ? 15.014 -9.136 3.964 1.00 84.12 80 GLU A CA 1
ATOM 652 C C . GLU A 1 80 ? 14.558 -10.598 3.803 1.00 84.12 80 GLU A C 1
ATOM 654 O O . GLU A 1 80 ? 15.016 -11.298 2.904 1.00 84.12 80 GLU A O 1
ATOM 659 N N . ASP A 1 81 ? 13.597 -11.044 4.618 1.00 87.06 81 ASP A N 1
ATOM 660 C CA . ASP A 1 81 ? 13.024 -12.393 4.543 1.00 87.06 81 ASP A CA 1
ATOM 661 C C . ASP A 1 81 ? 11.961 -12.555 3.437 1.00 87.06 81 ASP A C 1
ATOM 663 O O . ASP A 1 81 ? 11.459 -13.663 3.198 1.00 87.06 81 ASP A O 1
ATOM 667 N N . PHE A 1 82 ? 11.610 -11.482 2.720 1.00 91.06 82 PHE A N 1
ATOM 668 C CA . PHE A 1 82 ? 10.645 -11.538 1.629 1.00 91.06 82 PHE A CA 1
ATOM 669 C C . PHE A 1 82 ? 11.283 -12.078 0.343 1.00 91.06 82 PHE A C 1
ATOM 671 O O . PHE A 1 82 ? 11.908 -11.358 -0.435 1.00 91.06 82 PHE A O 1
ATOM 678 N N . HIS A 1 83 ? 11.048 -13.364 0.079 1.00 88.06 83 HIS A N 1
ATOM 679 C CA . HIS A 1 83 ? 11.577 -14.067 -1.090 1.00 88.06 83 HIS A CA 1
ATOM 680 C C . HIS A 1 83 ? 10.451 -14.507 -2.056 1.00 88.06 83 HIS A C 1
ATOM 682 O O . HIS A 1 83 ? 10.073 -15.681 -2.076 1.00 88.06 83 HIS A O 1
ATOM 688 N N . PRO A 1 84 ? 9.898 -13.602 -2.891 1.00 84.06 84 PRO A N 1
ATOM 689 C CA . PRO A 1 84 ? 8.667 -13.829 -3.672 1.00 84.06 84 PRO A CA 1
ATOM 690 C C . PRO A 1 84 ? 8.734 -14.954 -4.718 1.00 84.06 84 PRO A C 1
ATOM 692 O O . PRO A 1 84 ? 7.689 -15.441 -5.173 1.00 84.06 84 PRO A O 1
ATOM 695 N N . PHE A 1 85 ? 9.943 -15.347 -5.118 1.00 78.44 85 PHE A N 1
ATOM 696 C CA . PHE A 1 85 ? 10.197 -16.353 -6.153 1.00 78.44 85 PHE A CA 1
ATOM 697 C C . PHE A 1 85 ? 10.957 -17.579 -5.637 1.00 78.44 85 PHE A C 1
ATOM 699 O O . PHE A 1 85 ? 11.334 -18.435 -6.436 1.00 78.44 85 PHE A O 1
ATOM 706 N N . HIS A 1 86 ? 11.195 -17.687 -4.325 1.00 68.31 86 HIS A N 1
ATOM 707 C CA . HIS A 1 86 ? 11.822 -18.883 -3.777 1.00 68.31 86 HIS A CA 1
ATOM 708 C C . HIS A 1 86 ? 10.809 -20.030 -3.796 1.00 68.31 86 HIS A C 1
ATOM 710 O O . HIS A 1 86 ? 9.729 -19.941 -3.210 1.00 68.31 86 HIS A O 1
ATOM 716 N N . MET A 1 87 ? 11.143 -21.093 -4.521 1.00 53.62 87 MET A N 1
ATOM 717 C CA . MET A 1 87 ? 10.365 -22.327 -4.540 1.00 53.62 87 MET A CA 1
ATOM 718 C C . MET A 1 87 ? 10.506 -22.970 -3.158 1.00 53.62 87 MET A C 1
ATOM 720 O O . MET A 1 87 ? 11.625 -23.230 -2.720 1.00 53.62 87 MET A O 1
ATOM 724 N N . VAL A 1 88 ? 9.400 -23.211 -2.454 1.00 46.56 88 VAL A N 1
ATOM 725 C CA . VAL A 1 88 ? 9.449 -24.062 -1.261 1.00 46.56 88 VAL A CA 1
ATOM 726 C C . VAL A 1 88 ? 9.648 -25.490 -1.759 1.00 46.56 88 VAL A C 1
ATOM 728 O O . VAL A 1 88 ? 8.740 -26.095 -2.326 1.00 46.56 88 VAL A O 1
ATOM 731 N N . ASP A 1 89 ? 10.868 -25.990 -1.601 1.00 42.31 89 ASP A N 1
ATOM 732 C CA . ASP A 1 89 ? 11.247 -27.379 -1.845 1.00 42.31 89 ASP A CA 1
ATOM 733 C C . ASP A 1 89 ? 10.418 -28.262 -0.889 1.00 42.31 89 ASP A C 1
ATOM 735 O O . ASP A 1 89 ? 10.709 -28.352 0.303 1.00 42.31 89 ASP A O 1
ATOM 739 N N . GLY A 1 90 ? 9.294 -28.819 -1.355 1.00 44.12 90 GLY A N 1
ATOM 740 C CA . GLY A 1 90 ? 8.409 -29.577 -0.464 1.00 44.12 90 GLY A CA 1
ATOM 741 C C . GLY A 1 90 ? 7.077 -30.067 -1.024 1.00 44.12 90 GLY A C 1
ATOM 742 O O . GLY A 1 90 ? 6.559 -31.058 -0.516 1.00 44.12 90 GLY A O 1
ATOM 743 N N . GLU A 1 91 ? 6.534 -29.469 -2.087 1.00 40.25 91 GLU A N 1
ATOM 744 C CA . GLU A 1 91 ? 5.342 -30.013 -2.756 1.00 40.25 91 GLU A CA 1
ATOM 745 C C . GLU A 1 91 ? 5.727 -30.686 -4.074 1.00 40.25 91 GLU A C 1
ATOM 747 O O . GLU A 1 91 ? 5.648 -30.136 -5.173 1.00 40.25 91 GLU A O 1
ATOM 752 N N . LEU A 1 92 ? 6.176 -31.932 -3.924 1.00 42.81 92 LEU A N 1
ATOM 753 C CA . LEU A 1 92 ? 6.317 -32.927 -4.979 1.00 42.81 92 LEU A CA 1
ATOM 754 C C . LEU A 1 92 ? 4.938 -33.175 -5.626 1.00 42.81 92 LEU A C 1
ATOM 756 O O . LEU A 1 92 ? 4.248 -34.125 -5.263 1.00 42.81 92 LEU A O 1
ATOM 760 N N . GLY A 1 93 ? 4.488 -32.307 -6.539 1.00 37.84 93 GLY A N 1
ATOM 761 C CA . GLY A 1 93 ? 3.158 -32.498 -7.126 1.00 37.84 93 GLY A CA 1
ATOM 762 C C . GLY A 1 93 ? 2.651 -31.533 -8.192 1.00 37.84 93 GLY A C 1
ATOM 763 O O . GLY A 1 93 ? 1.720 -31.913 -8.894 1.00 37.84 93 GLY A O 1
ATOM 764 N N . ASP A 1 94 ? 3.225 -30.344 -8.384 1.00 35.84 94 ASP A N 1
ATOM 765 C CA . ASP A 1 94 ? 2.833 -29.499 -9.523 1.00 35.84 94 ASP A CA 1
ATOM 766 C C . ASP A 1 94 ? 4.011 -28.603 -9.936 1.00 35.84 94 ASP A C 1
ATOM 768 O O . ASP A 1 94 ? 4.094 -27.424 -9.601 1.00 35.84 94 ASP A O 1
ATOM 772 N N . SER A 1 95 ? 4.950 -29.164 -10.708 1.00 39.31 95 SER A N 1
ATOM 773 C CA . SER A 1 95 ? 5.969 -28.409 -11.459 1.00 39.31 95 SER A CA 1
ATOM 774 C C . SER A 1 95 ? 5.351 -27.557 -12.578 1.00 39.31 95 SER A C 1
ATOM 776 O O . SER A 1 95 ? 5.886 -27.464 -13.686 1.00 39.31 95 SER A O 1
ATOM 778 N N . ARG A 1 96 ? 4.226 -26.892 -12.312 1.00 41.34 96 ARG A N 1
ATOM 779 C CA . ARG A 1 96 ? 3.828 -25.715 -13.068 1.00 41.34 96 ARG A CA 1
ATOM 780 C C . ARG A 1 96 ? 4.793 -24.633 -12.643 1.00 41.34 96 ARG A C 1
ATOM 782 O O . ARG A 1 96 ? 4.565 -23.957 -11.648 1.00 41.34 96 ARG A O 1
ATOM 789 N N . LEU A 1 97 ? 5.891 -24.539 -13.393 1.00 45.50 97 LEU A N 1
ATOM 790 C CA . LEU A 1 97 ? 6.653 -23.316 -13.613 1.00 45.50 97 LEU A CA 1
ATOM 791 C C . LEU A 1 97 ? 5.755 -22.136 -13.248 1.00 45.50 97 LEU A C 1
ATOM 793 O O . LEU A 1 97 ? 4.799 -21.868 -13.981 1.00 45.50 97 LEU A O 1
ATOM 797 N N . VAL A 1 98 ? 5.971 -21.522 -12.080 1.00 50.41 98 VAL A N 1
ATOM 798 C CA . VAL A 1 98 ? 5.244 -20.309 -11.719 1.00 50.41 98 VAL A CA 1
ATOM 799 C C . VAL A 1 98 ? 5.629 -19.341 -12.818 1.00 50.41 98 VAL A C 1
ATOM 801 O O . VAL A 1 98 ? 6.769 -18.883 -12.867 1.00 50.41 98 VAL A O 1
ATOM 804 N N . LYS A 1 99 ? 4.731 -19.165 -13.789 1.00 57.56 99 LYS A N 1
ATOM 805 C CA . LYS A 1 99 ? 4.948 -18.335 -14.964 1.00 57.56 99 LYS A CA 1
ATOM 806 C C . LYS A 1 99 ? 4.906 -16.903 -14.457 1.00 57.56 99 LYS A C 1
ATOM 808 O O . LYS A 1 99 ? 3.872 -16.251 -14.522 1.00 57.56 99 LYS A O 1
ATOM 813 N N . SER A 1 100 ? 6.008 -16.485 -13.849 1.00 70.56 100 SER A N 1
ATOM 814 C CA . SER A 1 100 ? 6.196 -15.138 -13.350 1.00 70.56 100 SER A CA 1
ATOM 815 C C . SER A 1 100 ? 6.177 -14.193 -14.538 1.00 70.56 100 SER A C 1
ATOM 817 O O . SER A 1 100 ? 6.626 -14.552 -15.636 1.00 70.56 100 SER A O 1
ATOM 819 N N . CYS A 1 101 ? 5.730 -12.964 -14.316 1.00 77.81 101 CYS A N 1
ATOM 820 C CA . CYS A 1 101 ? 5.811 -11.892 -15.309 1.00 77.81 101 CYS A CA 1
ATOM 821 C C . CYS A 1 101 ? 7.253 -11.603 -15.792 1.00 77.81 101 CYS A C 1
ATOM 823 O O . CYS A 1 101 ? 7.455 -10.838 -16.734 1.00 77.81 101 CYS A O 1
ATOM 825 N N . LEU A 1 102 ? 8.262 -12.179 -15.124 1.00 82.69 102 LEU A N 1
ATOM 826 C CA . LEU A 1 102 ? 9.678 -12.103 -15.483 1.00 82.69 102 LEU A CA 1
ATOM 827 C C . LEU A 1 102 ? 10.055 -13.083 -16.605 1.00 82.69 102 LEU A C 1
ATOM 829 O O . LEU A 1 102 ? 11.001 -12.828 -17.347 1.00 82.69 102 LEU A O 1
ATOM 833 N N . SER A 1 103 ? 9.328 -14.196 -16.749 1.00 81.44 103 SER A N 1
ATOM 834 C CA . SER A 1 103 ? 9.656 -15.263 -17.708 1.00 81.44 103 SER A CA 1
ATOM 835 C C . SER A 1 103 ? 9.378 -14.870 -19.165 1.00 81.44 103 SER A C 1
ATOM 837 O O . SER A 1 103 ? 9.994 -15.408 -20.082 1.00 81.44 103 SER A O 1
ATOM 839 N N . ASP A 1 104 ? 8.450 -13.941 -19.392 1.00 80.81 104 ASP A N 1
ATOM 840 C CA . ASP A 1 104 ? 8.058 -13.414 -20.703 1.00 80.81 104 ASP A CA 1
ATOM 841 C C . ASP A 1 104 ? 8.332 -11.904 -20.821 1.00 80.81 104 ASP A C 1
ATOM 843 O O . ASP A 1 104 ? 7.594 -11.166 -21.483 1.00 80.81 104 ASP A O 1
ATOM 847 N N . TRP A 1 105 ? 9.400 -11.435 -20.163 1.00 88.50 105 TRP A N 1
ATOM 848 C CA . TRP A 1 105 ? 9.747 -10.019 -20.117 1.00 88.50 105 TRP A CA 1
ATOM 849 C C . TRP A 1 105 ? 9.947 -9.420 -21.518 1.00 88.50 105 TRP A C 1
ATOM 851 O O . TRP A 1 105 ? 10.696 -9.935 -22.348 1.00 88.50 105 TRP A O 1
ATOM 861 N N . ASN A 1 106 ? 9.291 -8.285 -21.770 1.00 88.25 106 ASN A N 1
ATOM 862 C CA . ASN A 1 106 ? 9.378 -7.553 -23.030 1.00 88.25 106 ASN A CA 1
ATOM 863 C C . ASN A 1 106 ? 9.475 -6.046 -22.769 1.00 88.25 106 ASN A C 1
ATOM 865 O O . ASN A 1 106 ? 8.483 -5.392 -22.463 1.00 88.25 106 ASN A O 1
ATOM 869 N N . ASN A 1 107 ? 10.657 -5.466 -22.963 1.00 86.62 107 ASN A N 1
ATOM 870 C CA . ASN A 1 107 ? 10.880 -4.034 -22.735 1.00 86.62 107 ASN A CA 1
ATOM 871 C C . ASN A 1 107 ? 10.055 -3.096 -23.629 1.00 86.62 107 ASN A C 1
ATOM 873 O O . ASN A 1 107 ? 9.906 -1.921 -23.305 1.00 86.62 107 ASN A O 1
ATOM 877 N N . LYS A 1 108 ? 9.524 -3.594 -24.751 1.00 89.19 108 LYS A N 1
ATOM 878 C CA . LYS A 1 108 ? 8.692 -2.804 -25.664 1.00 89.19 108 LYS A CA 1
ATOM 879 C C . LYS A 1 108 ? 7.248 -2.724 -25.202 1.00 89.19 108 LYS A C 1
ATOM 881 O O . LYS A 1 108 ? 6.507 -1.899 -25.721 1.00 89.19 108 LYS A O 1
ATOM 886 N N . ASP A 1 109 ? 6.851 -3.600 -24.285 1.00 91.69 109 ASP A N 1
ATOM 887 C CA . ASP A 1 109 ? 5.515 -3.635 -23.720 1.00 91.69 109 ASP A CA 1
ATOM 888 C C . ASP A 1 109 ? 5.467 -2.733 -22.467 1.00 91.69 109 ASP A C 1
ATOM 890 O O . ASP A 1 109 ? 6.112 -3.048 -21.455 1.00 91.69 109 ASP A O 1
ATOM 894 N N . PRO A 1 110 ? 4.731 -1.600 -22.513 1.00 92.94 110 PRO A N 1
ATOM 895 C CA . PRO A 1 110 ? 4.637 -0.666 -21.395 1.00 92.94 110 PRO A CA 1
ATOM 896 C C . PRO A 1 110 ? 4.018 -1.282 -20.133 1.00 92.94 110 PRO A C 1
ATOM 898 O O . PRO A 1 110 ? 4.290 -0.805 -19.034 1.00 92.94 110 PRO A O 1
ATOM 901 N N . SER A 1 111 ? 3.223 -2.354 -20.238 1.00 92.94 111 SER A N 1
ATOM 902 C CA . SER A 1 111 ? 2.535 -2.922 -19.072 1.00 92.94 111 SER A CA 1
ATOM 903 C C . SER A 1 111 ? 3.391 -3.873 -18.234 1.00 92.94 111 SER A C 1
ATOM 905 O O . SER A 1 111 ? 2.935 -4.328 -17.187 1.00 92.94 111 SER A O 1
ATOM 907 N N . ARG A 1 112 ? 4.621 -4.203 -18.654 1.00 92.81 112 ARG A N 1
ATOM 908 C CA . ARG A 1 112 ? 5.430 -5.240 -17.981 1.00 92.81 112 ARG A CA 1
ATOM 909 C C . ARG A 1 112 ? 5.866 -4.855 -16.579 1.00 92.81 112 ARG A C 1
ATOM 911 O O . ARG A 1 112 ? 5.741 -5.666 -15.668 1.00 92.81 112 ARG A O 1
ATOM 918 N N . LEU A 1 113 ? 6.302 -3.610 -16.389 1.00 94.19 113 LEU A N 1
ATOM 919 C CA . LEU A 1 113 ? 6.624 -3.108 -15.054 1.00 94.19 113 LEU A CA 1
ATOM 920 C C . LEU A 1 113 ? 5.377 -3.086 -14.162 1.00 94.19 113 LEU A C 1
ATOM 922 O O . LEU A 1 113 ? 5.451 -3.482 -13.007 1.00 94.19 113 LEU A O 1
ATOM 926 N N . PHE A 1 114 ? 4.226 -2.682 -14.705 1.00 93.62 114 PHE A N 1
ATOM 927 C CA . PHE A 1 114 ? 2.957 -2.724 -13.978 1.00 93.62 114 PHE A CA 1
ATOM 928 C C . PHE A 1 114 ? 2.608 -4.140 -13.503 1.00 93.62 114 PHE A C 1
ATOM 930 O O . PHE A 1 114 ? 2.345 -4.326 -12.317 1.00 93.62 114 PHE A O 1
ATOM 937 N N . ALA A 1 115 ? 2.678 -5.134 -14.392 1.00 92.75 115 ALA A N 1
ATOM 938 C CA . ALA A 1 115 ? 2.412 -6.528 -14.045 1.00 92.75 115 ALA A CA 1
ATOM 939 C C . ALA A 1 115 ? 3.376 -7.049 -12.966 1.00 92.75 115 ALA A C 1
ATOM 941 O O . ALA A 1 115 ? 2.937 -7.717 -12.034 1.00 92.75 115 ALA A O 1
ATOM 942 N N . LEU A 1 116 ? 4.662 -6.687 -13.050 1.00 93.44 116 LEU A N 1
ATOM 943 C CA . LEU A 1 116 ? 5.667 -7.051 -12.050 1.00 93.44 116 LEU A CA 1
ATOM 944 C C . LEU A 1 116 ? 5.374 -6.456 -10.675 1.00 93.44 116 LEU A C 1
ATOM 946 O O . LEU A 1 116 ? 5.358 -7.183 -9.685 1.00 93.44 116 LEU A O 1
ATOM 950 N N . ILE A 1 117 ? 5.126 -5.148 -10.602 1.00 94.62 117 ILE A N 1
ATOM 951 C CA . ILE A 1 117 ? 4.834 -4.486 -9.326 1.00 94.62 117 ILE A CA 1
ATOM 952 C C . ILE A 1 117 ? 3.531 -5.017 -8.726 1.00 94.62 117 ILE A C 1
ATOM 954 O O . ILE A 1 117 ? 3.466 -5.221 -7.515 1.00 94.62 117 ILE A O 1
ATOM 958 N N . GLN A 1 118 ? 2.525 -5.305 -9.555 1.00 92.25 118 GLN A N 1
ATOM 959 C CA . GLN A 1 118 ? 1.277 -5.909 -9.100 1.00 92.25 118 GLN A CA 1
ATOM 960 C C . GLN A 1 118 ? 1.492 -7.326 -8.543 1.00 92.25 118 GLN A C 1
ATOM 962 O O . GLN A 1 118 ? 1.095 -7.588 -7.410 1.00 92.25 118 GLN A O 1
ATOM 967 N N . GLU A 1 119 ? 2.188 -8.208 -9.272 1.00 92.62 119 GLU A N 1
ATOM 968 C CA . GLU A 1 119 ? 2.487 -9.575 -8.813 1.00 92.62 119 GLU A CA 1
ATOM 969 C C . GLU A 1 119 ? 3.287 -9.567 -7.500 1.00 92.62 119 GLU A C 1
ATOM 971 O O . GLU A 1 119 ? 2.982 -10.313 -6.564 1.00 92.62 119 GLU A O 1
ATOM 976 N N . LEU A 1 120 ? 4.300 -8.702 -7.401 1.00 93.81 120 LEU A N 1
ATOM 977 C CA . LEU A 1 120 ? 5.106 -8.561 -6.192 1.00 93.81 120 LEU A CA 1
ATOM 978 C C . LEU A 1 120 ? 4.286 -8.023 -5.016 1.00 93.81 120 LEU A C 1
ATOM 980 O O . LEU A 1 120 ? 4.431 -8.534 -3.906 1.00 93.81 120 LEU A O 1
ATOM 984 N N . ARG A 1 121 ? 3.416 -7.029 -5.234 1.00 92.88 121 ARG A N 1
ATOM 985 C CA . ARG A 1 121 ? 2.538 -6.471 -4.191 1.00 92.88 121 ARG A CA 1
ATOM 986 C C . ARG A 1 121 ? 1.564 -7.526 -3.666 1.00 92.88 121 ARG A C 1
ATOM 988 O O . ARG A 1 121 ? 1.390 -7.632 -2.455 1.00 92.88 121 ARG A O 1
ATOM 995 N N . ASP A 1 122 ? 0.996 -8.349 -4.544 1.00 91.81 122 ASP A N 1
ATOM 996 C CA . ASP A 1 122 ? 0.101 -9.445 -4.154 1.00 91.81 122 ASP A CA 1
ATOM 997 C C . ASP A 1 122 ? 0.843 -10.510 -3.327 1.00 91.81 122 ASP A C 1
ATOM 999 O O . ASP A 1 122 ? 0.356 -10.970 -2.290 1.00 91.81 122 ASP A O 1
ATOM 1003 N N . LYS A 1 123 ? 2.072 -10.863 -3.724 1.00 92.69 123 LYS A N 1
ATOM 1004 C CA . LYS A 1 123 ? 2.938 -11.756 -2.935 1.00 92.69 123 LYS A CA 1
ATOM 1005 C C . LYS A 1 123 ? 3.318 -11.140 -1.588 1.00 92.69 123 LYS A C 1
ATOM 1007 O O . LYS A 1 123 ? 3.333 -11.850 -0.582 1.00 92.69 123 LYS A O 1
ATOM 1012 N N . TYR A 1 124 ? 3.582 -9.836 -1.551 1.00 94.12 124 TYR A N 1
ATOM 1013 C CA . TYR A 1 124 ? 3.905 -9.100 -0.331 1.00 94.12 124 TYR A CA 1
ATOM 1014 C C . TYR A 1 124 ? 2.727 -9.073 0.650 1.00 94.12 124 TYR A C 1
ATOM 1016 O O . TYR A 1 124 ? 2.910 -9.312 1.843 1.00 94.12 124 TYR A O 1
ATOM 1024 N N . MET A 1 125 ? 1.501 -8.895 0.146 1.00 92.69 125 MET A N 1
ATOM 1025 C CA . MET A 1 125 ? 0.271 -9.022 0.934 1.00 92.69 125 MET A CA 1
ATOM 1026 C C . MET A 1 125 ? 0.167 -10.389 1.612 1.00 92.69 125 MET A C 1
ATOM 1028 O O . MET A 1 125 ? -0.125 -10.469 2.806 1.00 92.69 125 MET A O 1
ATOM 1032 N N . SER A 1 126 ? 0.415 -11.472 0.871 1.00 91.81 126 SER A N 1
ATOM 1033 C CA . SER A 1 126 ? 0.394 -12.827 1.434 1.00 91.81 126 SER A CA 1
ATOM 1034 C C . SER A 1 126 ? 1.512 -13.058 2.449 1.00 91.81 126 SER A C 1
ATOM 1036 O O . SER A 1 126 ? 1.268 -13.658 3.496 1.00 91.81 126 SER A O 1
ATOM 1038 N N . TYR A 1 127 ? 2.716 -12.552 2.179 1.00 93.38 127 TYR A N 1
ATOM 1039 C CA . TYR A 1 127 ? 3.848 -12.605 3.105 1.00 93.38 127 TYR A CA 1
ATOM 1040 C C . TYR A 1 127 ? 3.532 -11.907 4.433 1.00 93.38 127 TYR A C 1
ATOM 1042 O O . TYR A 1 127 ? 3.681 -12.507 5.497 1.00 93.38 127 TYR A O 1
ATOM 1050 N N . GLN A 1 128 ? 3.015 -10.680 4.382 1.00 94.12 128 GLN A N 1
ATOM 1051 C CA . GLN A 1 128 ? 2.657 -9.922 5.579 1.00 94.12 128 GLN A CA 1
ATOM 1052 C C . GLN A 1 128 ? 1.499 -10.569 6.349 1.00 94.12 128 GLN A C 1
ATOM 1054 O O . GLN A 1 128 ? 1.557 -10.664 7.574 1.00 94.12 128 GLN A O 1
ATOM 1059 N N . LYS A 1 129 ? 0.483 -11.103 5.657 1.00 91.19 129 LYS A N 1
ATOM 1060 C CA . LYS A 1 129 ? -0.588 -11.885 6.301 1.00 91.19 129 LYS A CA 1
ATOM 1061 C C . LYS A 1 129 ? -0.048 -13.116 7.029 1.00 91.19 129 LYS A C 1
ATOM 1063 O O . LYS A 1 129 ? -0.490 -13.393 8.142 1.00 91.19 129 LYS A O 1
ATOM 1068 N N . LYS A 1 130 ? 0.910 -13.832 6.430 1.00 91.00 130 LYS A N 1
ATOM 1069 C CA . LYS A 1 130 ? 1.565 -14.984 7.064 1.00 91.00 130 LYS A CA 1
ATOM 1070 C C . LYS A 1 130 ? 2.324 -14.562 8.324 1.00 91.00 130 LYS A C 1
ATOM 1072 O O . LYS A 1 130 ? 2.059 -15.125 9.379 1.00 91.00 130 LYS A O 1
ATOM 1077 N N . ARG A 1 131 ? 3.176 -13.533 8.238 1.00 90.81 131 ARG A N 1
ATOM 1078 C CA . ARG A 1 131 ? 3.930 -13.002 9.391 1.00 90.81 131 ARG A CA 1
ATOM 1079 C C . ARG A 1 131 ? 3.019 -12.607 10.544 1.00 90.81 131 ARG A C 1
ATOM 1081 O O . ARG A 1 131 ? 3.251 -12.998 11.679 1.00 90.81 131 ARG A O 1
ATOM 1088 N N . VAL A 1 132 ? 1.948 -11.879 10.239 1.00 91.00 132 VAL A N 1
ATOM 1089 C CA . VAL A 1 132 ? 0.945 -11.464 11.226 1.00 91.00 132 VAL A CA 1
ATOM 1090 C C . VAL A 1 132 ? 0.235 -12.670 11.859 1.00 91.00 132 VAL A C 1
ATOM 1092 O O . VAL A 1 132 ? -0.028 -12.655 13.058 1.00 91.00 132 VAL A O 1
ATOM 1095 N N . GLY A 1 133 ? -0.045 -13.727 11.092 1.00 88.19 133 GLY A N 1
ATOM 1096 C CA . GLY A 1 133 ? -0.639 -14.967 11.607 1.00 88.19 133 GLY A CA 1
ATOM 1097 C C . GLY A 1 133 ? 0.300 -15.810 12.481 1.00 88.19 133 GLY A C 1
ATOM 1098 O O . GLY A 1 133 ? -0.174 -16.595 13.300 1.00 88.19 133 GLY A O 1
ATOM 1099 N N . GLU A 1 134 ? 1.613 -15.641 12.329 1.00 89.81 134 GLU A N 1
ATOM 1100 C CA . GLU A 1 134 ? 2.647 -16.314 13.127 1.00 89.81 134 GLU A CA 1
ATOM 1101 C C . GLU A 1 134 ? 2.950 -15.589 14.450 1.00 89.81 134 GLU A C 1
ATOM 1103 O O . GLU A 1 134 ? 3.641 -16.143 15.306 1.00 89.81 134 GLU A O 1
ATOM 1108 N N . VAL A 1 135 ? 2.402 -14.383 14.656 1.00 88.69 135 VAL A N 1
ATOM 1109 C CA . VAL A 1 135 ? 2.550 -13.634 15.911 1.00 88.69 135 VAL A CA 1
ATOM 1110 C C . VAL A 1 135 ? 1.929 -14.414 17.063 1.00 88.69 135 VAL A C 1
ATOM 1112 O O . VAL A 1 135 ? 0.757 -14.795 17.036 1.00 88.69 135 VAL A O 1
ATOM 1115 N N . ASP A 1 136 ? 2.709 -14.618 18.121 1.00 87.00 136 ASP A N 1
ATOM 1116 C CA . ASP A 1 136 ? 2.280 -15.375 19.291 1.00 87.00 136 ASP A CA 1
ATOM 1117 C C . ASP A 1 136 ? 1.553 -14.506 20.330 1.00 87.00 136 ASP A C 1
ATOM 1119 O O . ASP A 1 136 ? 2.004 -14.343 21.464 1.00 87.00 136 ASP A O 1
ATOM 1123 N N . ASP A 1 137 ? 0.420 -13.936 19.916 1.00 86.88 137 ASP A N 1
ATOM 1124 C CA . ASP A 1 137 ? -0.467 -13.114 20.742 1.00 86.88 137 ASP A CA 1
ATOM 1125 C C . ASP A 1 137 ? -1.921 -13.583 20.557 1.00 86.88 137 ASP A C 1
ATOM 1127 O O . ASP A 1 137 ? -2.518 -13.426 19.489 1.00 86.88 137 ASP A O 1
ATOM 1131 N N . ASP A 1 138 ? -2.496 -14.203 21.593 1.00 87.56 138 ASP A N 1
ATOM 1132 C CA . ASP A 1 138 ? -3.846 -14.784 21.534 1.00 87.56 138 ASP A CA 1
ATOM 1133 C C . ASP A 1 138 ? -4.926 -13.729 21.287 1.00 87.56 138 ASP A C 1
ATOM 1135 O O . ASP A 1 138 ? -5.922 -13.998 20.605 1.00 87.56 138 ASP A O 1
ATOM 1139 N N . ARG A 1 139 ? -4.724 -12.511 21.805 1.00 86.50 139 ARG A N 1
ATOM 1140 C CA . ARG A 1 139 ? -5.667 -11.420 21.586 1.00 86.50 139 ARG A CA 1
ATOM 1141 C C . ARG A 1 139 ? -5.640 -10.992 20.125 1.00 86.50 139 ARG A C 1
ATOM 1143 O O . ARG A 1 139 ? -6.700 -10.824 19.527 1.00 86.50 139 ARG A O 1
ATOM 1150 N N . LEU A 1 140 ? -4.457 -10.852 19.540 1.00 89.06 140 LEU A N 1
ATOM 1151 C CA . LEU A 1 140 ? -4.319 -10.484 18.137 1.00 89.06 140 LEU A CA 1
ATOM 1152 C C . LEU A 1 140 ? -4.846 -11.581 17.199 1.00 89.06 140 LEU A C 1
ATOM 1154 O O . LEU A 1 140 ? -5.571 -11.272 16.252 1.00 89.06 140 LEU A O 1
ATOM 1158 N N . LYS A 1 141 ? -4.554 -12.858 17.483 1.00 89.56 141 LYS A N 1
ATOM 1159 C CA . LYS A 1 141 ? -5.102 -14.005 16.733 1.00 89.56 141 LYS A CA 1
ATOM 1160 C C . LYS A 1 141 ? -6.630 -13.985 16.723 1.00 89.56 141 LYS A C 1
ATOM 1162 O O . LYS A 1 141 ? -7.240 -14.196 15.672 1.00 89.56 141 LYS A O 1
ATOM 1167 N N . PHE A 1 142 ? -7.245 -13.693 17.872 1.00 89.56 142 PHE A N 1
ATOM 1168 C CA . PHE A 1 142 ? -8.691 -13.525 17.970 1.00 89.56 142 PHE A CA 1
ATOM 1169 C C . PHE A 1 142 ? -9.183 -12.385 17.068 1.00 89.56 142 PHE A C 1
ATOM 1171 O O . PHE A 1 142 ? -10.055 -12.618 16.233 1.00 89.56 142 PHE A O 1
ATOM 1178 N N . GLU A 1 143 ? -8.591 -11.192 17.152 1.00 91.00 143 GLU A N 1
ATOM 1179 C CA . GLU A 1 143 ? -8.995 -10.038 16.331 1.00 91.00 143 GLU A CA 1
ATOM 1180 C C . GLU A 1 143 ? -8.926 -10.347 14.834 1.00 91.00 143 GLU A C 1
ATOM 1182 O O . GLU A 1 143 ? -9.907 -10.139 14.117 1.00 91.00 143 GLU A O 1
ATOM 1187 N N . ILE A 1 144 ? -7.817 -10.939 14.377 1.00 89.62 144 ILE A N 1
ATOM 1188 C CA . ILE A 1 144 ? -7.632 -11.383 12.990 1.00 89.62 144 ILE A CA 1
ATOM 1189 C C . ILE A 1 144 ? -8.775 -12.319 12.587 1.00 89.62 144 ILE A C 1
ATOM 1191 O O . ILE A 1 144 ? -9.441 -12.075 11.580 1.00 89.62 144 ILE A O 1
ATOM 1195 N N . SER A 1 145 ? -9.064 -13.344 13.394 1.00 89.81 145 SER A N 1
ATOM 1196 C CA . SER A 1 145 ? -10.112 -14.325 13.088 1.00 89.81 145 SER A CA 1
ATOM 1197 C C . SER A 1 145 ? -11.496 -13.699 12.875 1.00 89.81 145 SER A C 1
ATOM 1199 O O . SER A 1 145 ? -12.268 -14.196 12.056 1.00 89.81 145 SER A O 1
ATOM 1201 N N . THR A 1 146 ? -11.789 -12.580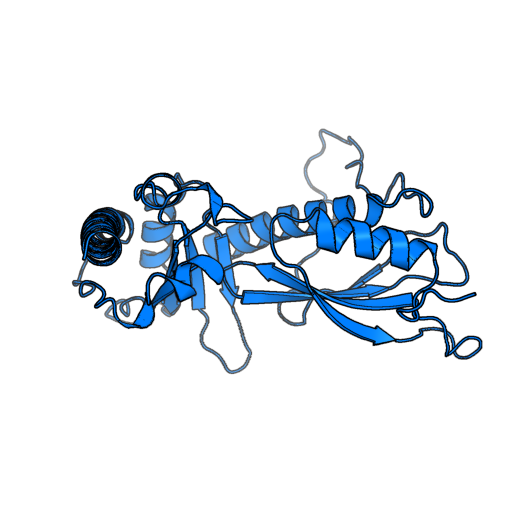 13.547 1.00 88.44 146 THR A N 1
ATOM 1202 C CA . THR A 1 146 ? -13.086 -11.895 13.438 1.00 88.44 146 THR A CA 1
ATOM 1203 C C . THR A 1 146 ? -13.212 -10.994 12.209 1.00 88.44 146 THR A C 1
ATOM 1205 O O . THR A 1 146 ? -14.330 -10.726 11.771 1.00 88.44 146 THR A O 1
ATOM 1208 N N . ILE A 1 147 ? -12.094 -10.541 11.631 1.00 86.81 147 ILE A N 1
ATOM 1209 C CA . ILE A 1 147 ? -12.087 -9.570 10.522 1.00 86.81 147 ILE A CA 1
ATOM 1210 C C . ILE A 1 147 ? -11.596 -10.149 9.192 1.00 86.81 147 ILE A C 1
ATOM 1212 O O . ILE A 1 147 ? -11.741 -9.491 8.167 1.00 86.81 147 ILE A O 1
ATOM 1216 N N . LEU A 1 148 ? -11.044 -11.368 9.168 1.00 82.06 148 LEU A N 1
ATOM 1217 C CA . LEU A 1 148 ? -10.486 -11.998 7.959 1.00 82.06 148 LEU A CA 1
ATOM 1218 C C . LEU A 1 148 ? -11.467 -12.093 6.778 1.00 82.06 148 LEU A C 1
ATOM 1220 O O . LEU A 1 148 ? -11.028 -12.137 5.631 1.00 82.06 148 LEU A O 1
ATOM 1224 N N . SER A 1 149 ? -12.775 -12.136 7.041 1.00 85.00 149 SER A N 1
ATOM 1225 C CA . SER A 1 149 ? -13.815 -12.189 6.006 1.00 85.00 149 SER A CA 1
ATOM 1226 C C . SER A 1 149 ? -14.040 -10.854 5.294 1.00 85.00 149 SER A C 1
ATOM 1228 O O . SER A 1 149 ? -14.667 -10.827 4.235 1.00 85.00 149 SER A O 1
ATOM 1230 N N . ARG A 1 150 ? -13.556 -9.744 5.860 1.00 86.94 150 ARG A N 1
ATOM 1231 C CA . ARG A 1 150 ? -13.763 -8.408 5.309 1.00 86.94 150 ARG A CA 1
ATOM 1232 C C . ARG A 1 150 ? -12.804 -8.164 4.147 1.00 86.94 150 ARG A C 1
ATOM 1234 O O . ARG A 1 150 ? -11.584 -8.281 4.270 1.00 86.94 150 ARG A O 1
ATOM 1241 N N . GLU A 1 151 ? -13.377 -7.807 3.006 1.00 87.38 151 GLU A N 1
ATOM 1242 C CA . GLU A 1 151 ? -12.630 -7.563 1.778 1.00 87.38 151 GLU A CA 1
ATOM 1243 C C . GLU A 1 151 ? -11.756 -6.304 1.890 1.00 87.38 151 GLU A C 1
ATOM 1245 O O . GLU A 1 151 ? -12.139 -5.302 2.494 1.00 87.38 151 GLU A O 1
ATOM 1250 N N . GLY A 1 152 ? -10.565 -6.350 1.289 1.00 88.38 152 GLY A N 1
ATOM 1251 C CA . GLY A 1 152 ? -9.685 -5.188 1.171 1.00 88.38 152 GLY A CA 1
ATOM 1252 C C . GLY A 1 152 ? -8.911 -4.811 2.436 1.00 88.38 152 GLY A C 1
ATOM 1253 O O . GLY A 1 152 ? -8.267 -3.765 2.434 1.00 88.38 152 GLY A O 1
ATOM 1254 N N . ILE A 1 153 ? -8.941 -5.630 3.498 1.00 91.62 153 ILE A N 1
ATOM 1255 C CA . ILE A 1 153 ? -8.049 -5.434 4.649 1.00 91.62 153 ILE A CA 1
ATOM 1256 C C . ILE A 1 153 ? -6.603 -5.718 4.241 1.00 91.62 153 ILE A C 1
ATOM 1258 O O . ILE A 1 153 ? -6.275 -6.801 3.740 1.00 91.62 153 ILE A O 1
ATOM 1262 N N . GLU A 1 154 ? -5.731 -4.765 4.551 1.00 94.81 154 GLU A N 1
ATOM 1263 C CA . GLU A 1 154 ? -4.282 -4.937 4.495 1.00 94.81 154 GLU A CA 1
ATOM 1264 C C . GLU A 1 154 ? -3.719 -5.024 5.913 1.00 94.81 154 GLU A C 1
ATOM 1266 O O . GLU A 1 154 ? -4.217 -4.381 6.842 1.00 94.81 154 GLU A O 1
ATOM 1271 N N . MET A 1 155 ? -2.695 -5.857 6.081 1.00 94.56 155 MET A N 1
ATOM 1272 C CA . MET A 1 155 ? -2.051 -6.109 7.366 1.00 94.56 155 MET A CA 1
ATOM 1273 C C . MET A 1 155 ? -0.547 -5.953 7.201 1.00 94.56 155 MET A C 1
ATOM 1275 O O . MET A 1 155 ? 0.007 -6.343 6.174 1.00 94.56 155 MET A O 1
ATOM 1279 N N . HIS A 1 156 ? 0.118 -5.396 8.200 1.00 94.44 156 HIS A N 1
ATOM 1280 C CA . HIS A 1 156 ? 1.560 -5.213 8.179 1.00 94.44 156 HIS A CA 1
ATOM 1281 C C . HIS A 1 156 ? 2.130 -5.427 9.575 1.00 94.44 156 HIS A C 1
ATOM 1283 O O . HIS A 1 156 ? 1.639 -4.839 10.543 1.00 94.44 156 HIS A O 1
ATOM 1289 N N . MET A 1 157 ? 3.165 -6.256 9.663 1.00 91.12 157 MET A N 1
ATOM 1290 C CA . MET A 1 157 ? 3.965 -6.417 10.868 1.00 91.12 157 MET A CA 1
ATOM 1291 C C . MET A 1 157 ? 5.221 -5.562 10.739 1.00 91.12 157 MET A C 1
ATOM 1293 O O . MET A 1 157 ? 6.033 -5.790 9.844 1.00 91.12 157 MET A O 1
ATOM 1297 N N . SER A 1 158 ? 5.391 -4.618 11.660 1.00 86.50 158 SER A N 1
ATOM 1298 C CA . SER A 1 158 ? 6.628 -3.851 11.790 1.00 86.50 158 SER A CA 1
ATOM 1299 C C . SER A 1 158 ? 7.439 -4.379 12.967 1.00 86.50 158 SER A C 1
ATOM 1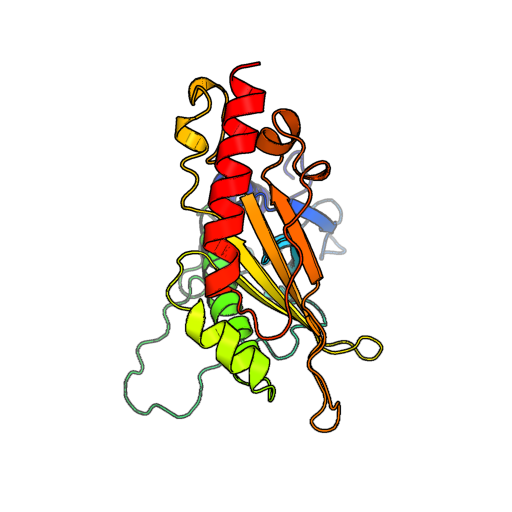301 O O . SER A 1 158 ? 6.937 -4.456 14.092 1.00 86.50 158 SER A O 1
ATOM 1303 N N . SER A 1 159 ? 8.700 -4.708 12.706 1.00 78.44 159 SER A N 1
ATOM 1304 C CA . SER A 1 159 ? 9.678 -5.173 13.690 1.00 78.44 159 SER A CA 1
ATOM 1305 C C . SER A 1 159 ? 10.961 -4.369 13.510 1.00 78.44 159 SER A C 1
ATOM 1307 O O . SER A 1 159 ? 11.516 -4.355 12.414 1.00 78.44 159 SER A O 1
ATOM 1309 N N . GLY A 1 160 ? 11.442 -3.698 14.556 1.00 67.62 160 GLY A N 1
ATOM 1310 C CA . GLY A 1 160 ? 12.677 -2.916 14.493 1.00 67.62 160 GLY A CA 1
ATOM 1311 C C . GLY A 1 160 ? 13.587 -3.207 15.677 1.00 67.62 160 GLY A C 1
ATOM 1312 O O . GLY A 1 160 ? 13.104 -3.490 16.767 1.00 67.62 160 GLY A O 1
ATOM 1313 N N . LEU A 1 161 ? 14.904 -3.076 15.486 1.00 61.56 161 LEU A N 1
ATOM 1314 C CA . LEU A 1 161 ? 15.904 -3.292 16.546 1.00 61.56 161 LEU A CA 1
ATOM 1315 C C . LEU A 1 161 ? 15.651 -2.434 17.803 1.00 61.56 161 LEU A C 1
ATOM 1317 O O . LEU A 1 161 ? 15.985 -2.854 18.907 1.00 61.56 161 LEU A O 1
ATOM 1321 N N . GLU A 1 162 ? 15.030 -1.260 17.639 1.00 66.81 162 GLU A N 1
ATOM 1322 C CA . GLU A 1 162 ? 14.710 -0.325 18.730 1.00 66.81 162 GLU A CA 1
ATOM 1323 C C . GLU A 1 162 ? 13.205 -0.091 18.944 1.00 66.81 162 GLU A C 1
ATOM 1325 O O . GLU A 1 162 ? 12.819 0.614 19.878 1.00 66.81 162 GLU A O 1
ATOM 1330 N N . LYS A 1 163 ? 12.335 -0.657 18.097 1.00 70.88 163 LYS A N 1
ATOM 1331 C CA . LYS A 1 163 ? 10.883 -0.441 18.175 1.00 70.88 163 LYS A CA 1
ATOM 1332 C C . LYS A 1 163 ? 10.185 -1.712 18.655 1.00 70.88 163 LYS A C 1
ATOM 1334 O O . LYS A 1 163 ? 10.528 -2.793 18.179 1.00 70.88 163 LYS A O 1
ATOM 1339 N N . PRO A 1 164 ? 9.203 -1.606 19.568 1.00 78.75 164 PRO A N 1
ATOM 1340 C CA . PRO A 1 164 ? 8.369 -2.750 19.907 1.00 78.75 164 PRO A CA 1
ATOM 1341 C C . PRO A 1 164 ? 7.685 -3.279 18.644 1.00 78.75 164 PRO A C 1
ATOM 1343 O O . PRO A 1 164 ? 7.376 -2.510 17.734 1.00 78.75 164 PRO A O 1
ATOM 1346 N N . GLU A 1 165 ? 7.474 -4.592 18.594 1.00 88.06 165 GLU A N 1
ATOM 1347 C CA . GLU A 1 165 ? 6.721 -5.205 17.508 1.00 88.06 165 GLU A CA 1
ATOM 1348 C C . GLU A 1 165 ? 5.282 -4.699 17.534 1.00 88.06 165 GLU A C 1
ATOM 1350 O O . GLU A 1 165 ? 4.633 -4.637 18.584 1.00 88.06 165 GLU A O 1
ATOM 1355 N N . GLU A 1 166 ? 4.788 -4.325 16.364 1.00 91.50 166 GLU A N 1
ATOM 1356 C CA . GLU A 1 166 ? 3.435 -3.820 16.201 1.00 91.50 166 GLU A CA 1
ATOM 1357 C C . GLU A 1 166 ? 2.809 -4.439 14.959 1.00 91.50 166 GLU A C 1
ATOM 1359 O O . GLU A 1 166 ? 3.462 -4.628 13.927 1.00 91.50 166 GLU A O 1
ATOM 1364 N N . VAL A 1 167 ? 1.515 -4.725 15.058 1.00 93.38 167 VAL A N 1
ATOM 1365 C CA . VAL A 1 167 ? 0.704 -5.161 13.928 1.00 93.38 167 VAL A CA 1
ATOM 1366 C C . VAL A 1 167 ? -0.283 -4.063 13.579 1.00 93.38 167 VAL A C 1
ATOM 1368 O O . VAL A 1 167 ? -1.090 -3.625 14.401 1.00 93.38 167 VAL A O 1
ATOM 1371 N N . LYS A 1 168 ? -0.201 -3.609 12.332 1.00 95.00 168 LYS A N 1
ATOM 1372 C CA . LYS A 1 168 ? -1.050 -2.575 11.752 1.00 95.00 168 LYS A CA 1
ATOM 1373 C C . LYS A 1 168 ? -2.082 -3.225 10.839 1.00 95.00 168 LYS A C 1
ATOM 1375 O O . LYS A 1 168 ? -1.724 -4.012 9.965 1.00 95.00 168 LYS A O 1
ATOM 1380 N N . PHE A 1 169 ? -3.342 -2.842 11.002 1.00 95.56 169 PHE A N 1
ATOM 1381 C CA . PHE A 1 169 ? -4.418 -3.124 10.059 1.00 95.56 169 PHE A CA 1
ATOM 1382 C C . PHE A 1 169 ? -4.864 -1.838 9.376 1.00 95.56 169 PHE A C 1
ATOM 1384 O O . PHE A 1 169 ? -5.060 -0.805 10.023 1.00 95.56 169 PHE A O 1
ATOM 1391 N N . ALA A 1 170 ? -5.066 -1.925 8.069 1.00 95.56 170 ALA A N 1
ATOM 1392 C CA . ALA A 1 170 ? -5.770 -0.936 7.277 1.00 95.56 170 ALA A CA 1
ATOM 1393 C C . ALA A 1 170 ? -7.152 -1.491 6.937 1.00 95.56 170 ALA A C 1
ATOM 1395 O O . ALA A 1 170 ? -7.297 -2.302 6.022 1.00 95.56 170 ALA A O 1
ATOM 1396 N N . VAL A 1 171 ? -8.166 -1.082 7.699 1.00 94.88 171 VAL A N 1
ATOM 1397 C CA . VAL A 1 171 ? -9.523 -1.618 7.561 1.00 94.88 171 VAL A CA 1
ATOM 1398 C C . VAL A 1 171 ? -10.375 -0.662 6.729 1.00 94.88 171 VAL A C 1
ATOM 1400 O O . VAL A 1 171 ? -10.675 0.430 7.213 1.00 94.88 171 VAL A O 1
ATOM 1403 N N . PRO A 1 172 ? -10.787 -1.023 5.501 1.00 92.19 172 PRO A N 1
ATOM 1404 C CA . PRO A 1 172 ? -11.670 -0.176 4.707 1.00 92.19 172 PRO A CA 1
ATOM 1405 C C . PRO A 1 172 ? -13.065 -0.133 5.337 1.00 92.19 172 PRO A C 1
ATOM 1407 O O . PRO A 1 172 ? -13.613 -1.177 5.687 1.00 92.19 172 PRO A O 1
ATOM 1410 N N . LEU A 1 173 ? -13.652 1.057 5.466 1.00 90.44 173 LEU A N 1
ATOM 1411 C CA . LEU A 1 173 ? -15.014 1.288 5.963 1.00 90.44 173 LEU A CA 1
ATOM 1412 C C . LEU A 1 173 ? -16.005 1.271 4.788 1.00 90.44 173 LEU A C 1
ATOM 1414 O O . LEU A 1 173 ? -16.327 2.307 4.204 1.00 90.44 173 LEU A O 1
ATOM 1418 N N . THR A 1 174 ? -16.406 0.071 4.371 1.00 81.00 174 THR A N 1
ATOM 1419 C CA . THR A 1 174 ? -17.133 -0.184 3.119 1.00 81.00 174 THR A CA 1
ATOM 1420 C C . THR A 1 174 ? -18.622 0.126 3.202 1.00 81.00 174 THR A C 1
ATOM 1422 O O . THR A 1 174 ? -19.236 0.457 2.184 1.00 81.00 174 THR A O 1
ATOM 1425 N N . ASP A 1 175 ? -19.214 0.082 4.394 1.00 79.88 175 ASP A N 1
ATOM 1426 C CA . ASP A 1 175 ? -20.676 0.036 4.526 1.00 79.88 175 ASP A CA 1
ATOM 1427 C C . ASP A 1 175 ? -21.327 1.425 4.444 1.00 79.88 175 ASP A C 1
ATOM 1429 O O . ASP A 1 175 ? -22.546 1.572 4.339 1.00 79.88 175 ASP A O 1
ATOM 1433 N N . MET A 1 176 ? -20.507 2.474 4.402 1.00 75.31 176 MET A N 1
ATOM 1434 C CA . MET A 1 176 ? -20.958 3.859 4.447 1.00 75.31 176 MET A CA 1
ATOM 1435 C C . MET A 1 176 ? -21.514 4.402 3.115 1.00 75.31 176 MET A C 1
ATOM 1437 O O . MET A 1 176 ? -22.080 5.486 3.120 1.00 75.31 176 MET A O 1
ATOM 1441 N N . ASN A 1 177 ? -21.392 3.700 1.976 1.00 74.25 177 ASN A N 1
ATOM 1442 C CA . ASN A 1 177 ? -21.860 4.159 0.643 1.00 74.25 177 ASN A CA 1
ATOM 1443 C C . ASN A 1 177 ? -21.427 5.604 0.260 1.00 74.25 177 ASN A C 1
ATOM 1445 O O . ASN A 1 177 ? -22.136 6.291 -0.474 1.00 74.25 177 ASN A O 1
ATOM 1449 N N . ILE A 1 178 ? -20.247 6.063 0.697 1.00 76.88 178 ILE A N 1
ATOM 1450 C CA . ILE A 1 178 ? -19.761 7.456 0.545 1.00 76.88 178 ILE A CA 1
ATOM 1451 C C . ILE A 1 178 ? -19.859 7.962 -0.902 1.00 76.88 178 ILE A C 1
ATOM 1453 O O . ILE A 1 178 ? -20.337 9.066 -1.156 1.00 76.88 178 ILE A O 1
ATOM 1457 N N . ASN A 1 179 ? -19.479 7.118 -1.863 1.00 76.88 179 ASN A N 1
ATOM 1458 C CA . ASN A 1 179 ? -19.488 7.443 -3.292 1.00 76.88 179 ASN A CA 1
ATOM 1459 C C . ASN A 1 179 ? -20.892 7.711 -3.869 1.00 76.88 179 ASN A C 1
ATOM 1461 O O . ASN A 1 179 ? -21.003 8.258 -4.961 1.00 76.88 179 ASN A O 1
ATOM 1465 N N . LYS A 1 180 ? -21.962 7.332 -3.156 1.00 75.25 180 LYS A N 1
ATOM 1466 C CA . LYS A 1 180 ? -23.357 7.640 -3.516 1.00 75.25 180 LYS A CA 1
ATOM 1467 C C . LYS A 1 180 ? -23.930 8.828 -2.743 1.00 75.25 180 LYS A C 1
ATOM 1469 O O . LYS A 1 180 ? -25.003 9.304 -3.093 1.00 75.25 180 LYS A O 1
ATOM 1474 N N . MET A 1 181 ? -23.266 9.262 -1.673 1.00 70.12 181 MET A N 1
ATOM 1475 C CA . MET A 1 181 ? -23.740 10.342 -0.800 1.00 70.12 181 MET A CA 1
ATOM 1476 C C . MET A 1 181 ? -23.336 11.721 -1.318 1.00 70.12 181 MET A C 1
ATOM 1478 O O . MET A 1 181 ? -24.043 12.694 -1.082 1.00 70.12 181 MET A O 1
ATOM 1482 N N . VAL A 1 182 ? -22.209 11.796 -2.025 1.00 66.75 182 VAL A N 1
ATOM 1483 C CA . VAL A 1 182 ? -21.735 12.999 -2.716 1.00 66.75 182 VAL A CA 1
ATOM 1484 C C . VAL A 1 182 ? -21.986 12.824 -4.203 1.00 66.75 182 VAL A C 1
ATOM 1486 O O . VAL A 1 182 ? -21.762 11.738 -4.737 1.00 66.75 182 VAL A O 1
ATOM 1489 N N . ASP A 1 183 ? -22.426 13.889 -4.871 1.00 65.31 183 ASP A N 1
ATOM 1490 C CA . ASP A 1 183 ? -22.678 13.894 -6.310 1.00 65.31 183 ASP A CA 1
ATOM 1491 C C . ASP A 1 183 ? -21.417 13.412 -7.053 1.00 65.31 183 ASP A C 1
ATOM 1493 O O . ASP A 1 183 ? -20.402 14.108 -7.107 1.00 65.31 183 ASP A O 1
ATOM 1497 N N . ALA A 1 184 ? -21.459 12.190 -7.598 1.00 56.06 184 ALA A N 1
ATOM 1498 C CA . ALA A 1 184 ? -20.263 11.441 -7.997 1.00 56.06 184 ALA A CA 1
ATOM 1499 C C . ALA A 1 184 ? -19.440 12.090 -9.131 1.00 56.06 184 ALA A C 1
ATOM 1501 O O . ALA A 1 184 ? -18.361 11.617 -9.476 1.00 56.06 184 ALA A O 1
ATOM 1502 N N . ARG A 1 185 ? -19.947 13.182 -9.716 1.00 57.31 185 ARG A N 1
ATOM 1503 C CA . ARG A 1 185 ? -19.331 13.926 -10.821 1.00 57.31 185 ARG A CA 1
ATOM 1504 C C . ARG A 1 185 ? -18.062 14.691 -10.438 1.00 57.31 185 ARG A C 1
ATOM 1506 O O . ARG A 1 185 ? -17.367 15.145 -11.341 1.00 57.31 185 ARG A O 1
ATOM 1513 N N . SER A 1 186 ? -17.768 14.862 -9.149 1.00 64.31 186 SER A N 1
ATOM 1514 C CA . SER A 1 186 ? -16.566 15.566 -8.680 1.00 64.31 186 SER A CA 1
ATOM 1515 C C . SER A 1 186 ? -15.368 14.651 -8.415 1.00 64.31 186 SER A C 1
ATOM 1517 O O . SER A 1 186 ? -14.239 15.141 -8.385 1.00 64.31 186 SER A O 1
ATOM 1519 N N . TRP A 1 187 ? -15.580 13.345 -8.246 1.00 71.19 187 TRP A N 1
ATOM 1520 C CA . TRP A 1 187 ? -14.509 12.417 -7.895 1.00 71.19 187 TRP A CA 1
ATOM 1521 C C . TRP A 1 187 ? -13.778 11.917 -9.133 1.00 71.19 187 TRP A C 1
ATOM 1523 O O . TRP A 1 187 ? -14.402 11.476 -10.100 1.00 71.19 187 TRP A O 1
ATOM 1533 N N . ARG A 1 188 ? -12.444 11.921 -9.093 1.00 70.06 188 ARG A N 1
ATOM 1534 C CA . ARG A 1 188 ? -11.647 11.256 -10.138 1.00 70.06 188 ARG A CA 1
ATOM 1535 C C . ARG A 1 188 ? -11.521 9.758 -9.879 1.00 70.06 188 ARG A C 1
ATOM 1537 O O . ARG A 1 188 ? -11.361 8.989 -10.821 1.00 70.06 188 ARG A O 1
ATOM 1544 N N . HIS A 1 189 ? -11.608 9.361 -8.610 1.00 73.81 189 HIS A N 1
ATOM 1545 C CA . HIS A 1 189 ? -11.432 7.987 -8.146 1.00 73.81 189 HIS A CA 1
ATOM 1546 C C . HIS A 1 189 ? -12.472 7.626 -7.082 1.00 73.81 189 HIS A C 1
ATOM 1548 O O . HIS A 1 189 ? -13.108 8.498 -6.491 1.00 73.81 189 HIS A O 1
ATOM 1554 N N . GLU A 1 190 ? -12.635 6.332 -6.812 1.00 79.38 190 GLU A N 1
ATOM 1555 C CA . GLU A 1 190 ? -13.474 5.862 -5.711 1.00 79.38 190 GLU A CA 1
ATOM 1556 C C . GLU A 1 190 ? -12.908 6.333 -4.363 1.00 79.38 190 GLU A C 1
ATOM 1558 O O . GLU A 1 190 ? -11.734 6.123 -4.052 1.00 79.38 190 GLU A O 1
ATOM 1563 N N . GLN A 1 191 ? -13.752 6.953 -3.547 1.00 83.88 191 GLN A N 1
ATOM 1564 C CA . GLN A 1 191 ? -13.371 7.473 -2.241 1.00 83.88 191 GLN A CA 1
ATOM 1565 C C . GLN A 1 191 ? -13.540 6.429 -1.159 1.00 83.88 191 GLN A C 1
ATOM 1567 O O . GLN A 1 191 ? -14.523 5.681 -1.142 1.00 83.88 191 GLN A O 1
ATOM 1572 N N . LYS A 1 192 ? -12.582 6.414 -0.234 1.00 87.19 192 LYS A N 1
ATOM 1573 C CA . LYS A 1 192 ? -12.503 5.421 0.834 1.00 87.19 192 LYS A CA 1
ATOM 1574 C C . LYS A 1 192 ? -12.094 6.091 2.136 1.00 87.19 192 LYS A C 1
ATOM 1576 O O . LYS A 1 192 ? -11.254 6.993 2.149 1.00 87.19 192 LYS A O 1
ATOM 1581 N N . ILE A 1 193 ? -12.688 5.622 3.227 1.00 90.94 193 ILE A N 1
ATOM 1582 C CA . ILE A 1 193 ? -12.209 5.868 4.585 1.00 90.94 193 ILE A CA 1
ATOM 1583 C C . ILE A 1 193 ? -11.693 4.537 5.110 1.00 90.94 193 ILE A C 1
ATOM 1585 O O . ILE A 1 193 ? -12.320 3.497 4.920 1.00 90.94 193 ILE A O 1
ATOM 1589 N N . TYR A 1 194 ? -10.551 4.587 5.768 1.00 93.50 194 TYR A N 1
ATOM 1590 C CA . TYR A 1 194 ? -9.926 3.471 6.437 1.00 93.50 194 TYR A CA 1
ATOM 1591 C C . TYR A 1 194 ? -9.834 3.769 7.927 1.00 93.50 194 TYR A C 1
ATOM 1593 O O . TYR A 1 194 ? -9.495 4.885 8.331 1.00 93.50 194 TYR A O 1
ATOM 1601 N N . LEU A 1 195 ? -10.082 2.751 8.742 1.00 95.38 195 LEU A N 1
ATOM 1602 C CA . LEU A 1 195 ? -9.645 2.728 10.126 1.00 95.38 195 LEU A CA 1
ATOM 1603 C C . LEU A 1 195 ? -8.263 2.072 10.173 1.00 95.38 195 LEU A C 1
ATOM 1605 O O . LEU A 1 195 ? -8.112 0.883 9.889 1.00 95.38 195 LEU A O 1
ATOM 1609 N N . GLN A 1 196 ? -7.252 2.857 10.527 1.00 95.62 196 GLN A N 1
ATOM 1610 C CA . GLN A 1 196 ? -5.952 2.345 10.924 1.00 95.62 196 GLN A CA 1
ATOM 1611 C C . GLN A 1 196 ? -6.048 1.846 12.365 1.00 95.62 196 GLN A C 1
ATOM 1613 O O . GLN A 1 196 ? -6.402 2.612 13.265 1.00 95.62 196 GLN A O 1
ATOM 1618 N N . VAL A 1 197 ? -5.703 0.580 12.572 1.00 94.81 197 VAL A N 1
ATOM 1619 C CA . VAL A 1 197 ? -5.659 -0.061 13.889 1.00 94.81 197 VAL A CA 1
ATOM 1620 C C . VAL A 1 197 ? -4.240 -0.552 14.121 1.00 94.81 197 VAL A C 1
ATOM 1622 O O . VAL A 1 197 ? -3.729 -1.311 13.303 1.00 94.81 197 VAL A O 1
ATOM 1625 N N . VAL A 1 198 ? -3.586 -0.119 15.197 1.00 93.62 198 VAL A N 1
ATOM 1626 C CA . VAL A 1 198 ? -2.238 -0.587 15.544 1.00 93.62 198 VAL A CA 1
ATOM 1627 C C . VAL A 1 198 ? -2.252 -1.279 16.895 1.00 93.62 198 VAL A C 1
ATOM 1629 O O . VAL A 1 198 ? -2.461 -0.631 17.925 1.00 93.62 198 VAL A O 1
ATOM 1632 N N . TYR A 1 199 ? -1.999 -2.582 16.873 1.00 91.12 199 TYR A N 1
ATOM 1633 C CA . TYR A 1 199 ? -1.847 -3.424 18.048 1.00 91.12 199 TYR A CA 1
ATOM 1634 C C . TYR A 1 199 ? -0.370 -3.491 18.443 1.00 91.12 199 TYR A C 1
ATOM 1636 O O . TYR A 1 199 ? 0.447 -3.929 17.629 1.00 91.12 199 TYR A O 1
ATOM 1644 N N . PRO A 1 200 ? 0.001 -3.079 19.665 1.00 89.06 200 PRO A N 1
ATOM 1645 C CA . PRO A 1 200 ? 1.301 -3.441 20.212 1.00 89.06 200 PRO A CA 1
ATOM 1646 C C . PRO A 1 200 ? 1.318 -4.949 20.485 1.00 89.06 200 PRO A C 1
ATOM 1648 O O . PRO A 1 200 ? 0.397 -5.468 21.116 1.00 89.06 200 PRO A O 1
ATOM 1651 N N . VAL A 1 201 ? 2.348 -5.654 20.022 1.00 85.38 201 VAL A N 1
ATOM 1652 C CA . VAL A 1 201 ? 2.484 -7.094 20.271 1.00 85.38 201 VAL A CA 1
ATOM 1653 C C . VAL A 1 201 ? 2.911 -7.296 21.724 1.00 85.38 201 VAL A C 1
ATOM 1655 O O . VAL A 1 201 ? 3.982 -6.848 22.153 1.00 85.38 201 VAL A O 1
ATOM 1658 N N . GLY A 1 202 ? 2.049 -7.936 22.513 1.00 70.06 202 GLY A N 1
ATOM 1659 C CA . GLY A 1 202 ? 2.324 -8.212 23.914 1.00 70.06 202 GLY A CA 1
ATOM 1660 C C . GLY A 1 202 ? 3.351 -9.332 24.064 1.00 70.06 202 GLY A C 1
ATOM 1661 O O . GLY A 1 202 ? 3.252 -10.381 23.435 1.00 70.06 202 GLY A O 1
ATOM 1662 N N . ARG A 1 203 ? 4.328 -9.170 24.964 1.00 65.44 203 ARG A N 1
ATOM 1663 C CA . ARG A 1 203 ? 5.083 -10.332 25.461 1.00 65.44 203 ARG A CA 1
ATOM 1664 C C . ARG A 1 203 ? 4.187 -11.105 26.432 1.00 65.44 203 ARG A C 1
ATOM 1666 O O . ARG A 1 203 ? 3.479 -10.474 27.214 1.00 65.44 203 ARG A O 1
ATOM 1673 N N . LYS A 1 204 ? 4.298 -12.442 26.457 1.00 57.94 204 LYS A N 1
ATOM 1674 C CA . LYS A 1 204 ? 3.520 -13.418 27.271 1.00 57.94 204 LYS A CA 1
ATOM 1675 C C . LYS A 1 204 ? 3.344 -13.131 28.779 1.00 57.94 204 LYS A C 1
ATOM 1677 O O . LYS A 1 204 ? 2.682 -13.898 29.465 1.00 57.94 204 LYS A O 1
ATOM 1682 N N . TYR A 1 205 ? 3.931 -12.060 29.310 1.00 54.25 205 TYR A N 1
ATOM 1683 C CA . TYR A 1 205 ? 3.978 -11.727 30.734 1.00 54.25 205 TYR A CA 1
ATOM 1684 C C . TYR A 1 205 ? 3.320 -10.383 31.089 1.00 54.25 205 TYR A C 1
ATOM 1686 O O . TYR A 1 205 ? 3.460 -9.929 32.223 1.00 54.25 205 TYR A O 1
ATOM 1694 N N . VAL A 1 206 ? 2.622 -9.726 30.155 1.00 58.25 206 VAL A N 1
ATOM 1695 C CA . VAL A 1 206 ? 1.857 -8.506 30.460 1.00 58.25 206 VAL A CA 1
ATOM 1696 C C . VAL A 1 206 ? 0.429 -8.889 30.848 1.00 58.25 206 VAL A C 1
ATOM 1698 O O . VAL A 1 206 ? -0.291 -9.509 30.074 1.00 58.25 206 VAL A O 1
ATOM 1701 N N . SER A 1 207 ? 0.023 -8.520 32.062 1.00 52.22 207 SER A N 1
ATOM 1702 C CA . SER A 1 207 ? -1.233 -8.947 32.697 1.00 52.22 207 SER A CA 1
ATOM 1703 C C . SER A 1 207 ? -2.507 -8.385 32.052 1.00 52.22 207 SER A C 1
ATOM 1705 O O . SER A 1 207 ? -3.596 -8.844 32.382 1.00 52.22 207 SER A O 1
ATOM 1707 N N . ALA A 1 208 ? -2.385 -7.384 31.176 1.00 58.66 208 ALA A N 1
ATOM 1708 C CA . ALA A 1 208 ? -3.503 -6.775 30.467 1.00 58.66 208 ALA A CA 1
ATOM 1709 C C . ALA A 1 208 ? -3.101 -6.442 29.018 1.00 58.66 208 ALA A C 1
ATOM 1711 O O . ALA A 1 208 ? -2.065 -5.796 28.817 1.00 58.66 208 ALA A O 1
ATOM 1712 N N . PRO A 1 209 ? -3.891 -6.850 28.008 1.00 64.12 209 PR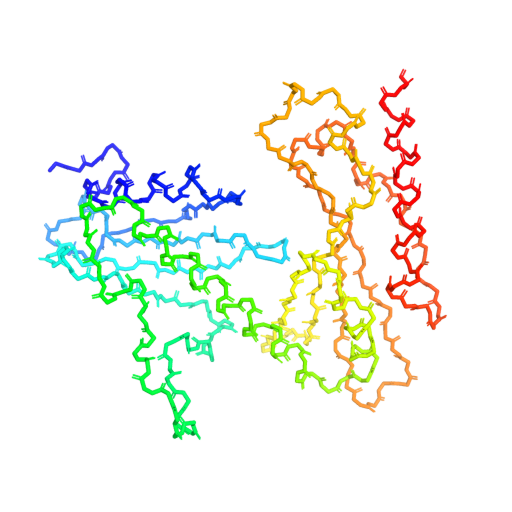O A N 1
ATOM 1713 C CA . PRO A 1 209 ? -3.659 -6.437 26.631 1.00 64.12 209 PRO A CA 1
ATOM 1714 C C . PRO A 1 209 ? -3.796 -4.914 26.526 1.00 64.12 209 PRO A C 1
ATOM 1716 O O . PRO A 1 209 ? -4.749 -4.320 27.029 1.00 64.12 209 PRO A O 1
ATOM 1719 N N . SER A 1 210 ? -2.821 -4.263 25.894 1.00 71.06 210 SER A N 1
ATOM 1720 C CA . SER A 1 210 ? -2.895 -2.820 25.655 1.00 71.06 210 SER A CA 1
ATOM 1721 C C . SER A 1 210 ? -3.931 -2.531 24.573 1.00 71.06 210 SER A C 1
ATOM 1723 O O . SER A 1 210 ? -3.970 -3.218 23.552 1.00 71.06 210 SER A O 1
ATOM 1725 N N . ALA A 1 211 ? -4.766 -1.513 24.790 1.00 82.50 211 ALA A N 1
ATOM 1726 C CA . ALA A 1 211 ? -5.757 -1.100 23.802 1.00 82.50 211 ALA A CA 1
ATOM 1727 C C . ALA A 1 211 ? -5.077 -0.719 22.470 1.00 82.50 211 ALA A C 1
ATOM 1729 O O . ALA A 1 211 ? -4.000 -0.107 22.486 1.00 82.50 211 ALA A O 1
ATOM 1730 N N . PRO A 1 212 ? -5.688 -1.047 21.318 1.00 91.12 212 PRO A N 1
ATOM 1731 C CA . PRO A 1 212 ? -5.138 -0.663 20.031 1.00 91.12 212 PRO A CA 1
ATOM 1732 C C . PRO A 1 212 ? -5.174 0.853 19.849 1.00 91.12 212 PRO A C 1
ATOM 1734 O O . PRO A 1 212 ? -6.076 1.551 20.322 1.00 91.12 212 PRO A O 1
ATOM 1737 N N . ARG A 1 213 ? -4.205 1.374 19.098 1.00 92.38 213 ARG A N 1
ATOM 1738 C CA . ARG A 1 213 ? -4.214 2.773 18.662 1.00 92.38 213 ARG A CA 1
ATOM 1739 C C . ARG A 1 213 ? -5.039 2.886 17.390 1.00 92.38 213 ARG A C 1
ATOM 1741 O O . ARG A 1 213 ? -4.779 2.176 16.420 1.00 92.38 213 ARG A O 1
ATOM 1748 N N . LEU A 1 214 ? -6.013 3.788 17.405 1.00 94.25 214 LEU A N 1
ATOM 1749 C CA . LEU A 1 214 ? -6.970 3.974 16.321 1.00 94.25 214 LEU A CA 1
ATOM 1750 C C . LEU A 1 214 ? -6.777 5.329 15.644 1.00 94.25 214 LEU A C 1
ATOM 1752 O O . LEU A 1 214 ? -6.588 6.344 16.317 1.00 94.25 214 LEU A O 1
ATOM 1756 N N . LYS A 1 215 ? -6.863 5.354 14.315 1.00 94.44 215 LYS A N 1
ATOM 1757 C CA . LYS A 1 215 ? -6.823 6.587 13.522 1.00 94.44 215 LYS A CA 1
ATOM 1758 C C . LYS A 1 215 ? -7.635 6.432 12.241 1.00 94.44 215 LYS A C 1
ATOM 1760 O O . LYS A 1 215 ? -7.544 5.409 11.574 1.00 94.44 215 LYS A O 1
ATOM 1765 N N . LEU A 1 216 ? -8.394 7.458 11.865 1.00 93.75 216 LEU A N 1
ATOM 1766 C CA . LEU A 1 216 ? -9.042 7.502 10.554 1.00 93.75 216 LEU A CA 1
ATOM 1767 C C . LEU A 1 216 ? -8.074 8.025 9.500 1.00 93.75 216 LEU A C 1
ATOM 1769 O O . LEU A 1 216 ? -7.297 8.948 9.747 1.00 93.75 216 LEU A O 1
ATOM 1773 N N . ILE A 1 217 ? -8.139 7.438 8.312 1.00 91.69 217 ILE A N 1
ATOM 1774 C CA . ILE A 1 217 ? -7.405 7.885 7.131 1.00 91.69 217 ILE A CA 1
ATOM 1775 C C . ILE A 1 217 ? -8.380 7.874 5.957 1.00 91.69 217 ILE A C 1
ATOM 1777 O O . ILE A 1 217 ? -9.121 6.917 5.777 1.00 91.69 217 ILE A O 1
ATOM 1781 N N .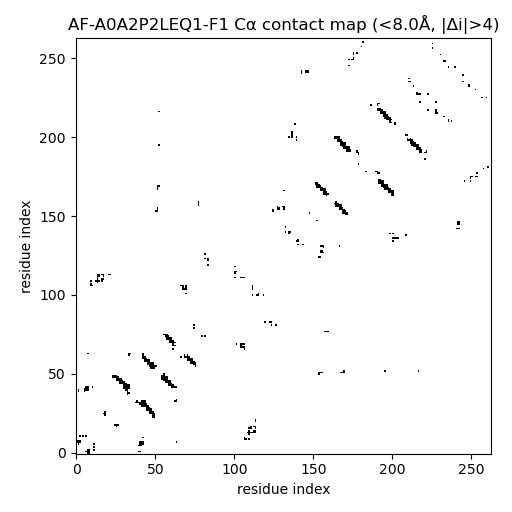 SER A 1 218 ? -8.406 8.936 5.160 1.00 88.50 218 SER A N 1
ATOM 1782 C CA . SER A 1 218 ? -9.274 9.042 3.988 1.00 88.50 218 SER A CA 1
ATOM 1783 C C . SER A 1 218 ? -8.474 9.379 2.742 1.00 88.50 218 SER A C 1
ATOM 1785 O O . SER A 1 218 ? -7.333 9.847 2.805 1.00 88.50 218 SER A O 1
ATOM 1787 N N . THR A 1 219 ? -9.089 9.140 1.591 1.00 84.12 219 THR A N 1
ATOM 1788 C CA . THR A 1 219 ? -8.603 9.637 0.306 1.00 84.12 219 THR A CA 1
ATOM 1789 C C . THR A 1 219 ? -8.514 11.167 0.312 1.00 84.12 219 THR A C 1
ATOM 1791 O O . THR A 1 219 ? -9.316 11.856 0.944 1.00 84.12 219 THR A O 1
ATOM 1794 N N . LEU A 1 220 ? -7.518 11.715 -0.394 1.00 79.31 220 LEU A N 1
ATOM 1795 C CA . LEU A 1 220 ? -7.196 13.147 -0.351 1.00 79.31 220 LEU A CA 1
ATOM 1796 C C . LEU A 1 220 ? -8.368 14.033 -0.797 1.00 79.31 220 LEU A C 1
ATOM 1798 O O . LEU A 1 220 ? -8.637 15.056 -0.172 1.00 79.31 220 LEU A O 1
ATOM 1802 N N . GLU A 1 221 ? -9.076 13.623 -1.853 1.00 78.44 221 GLU A N 1
ATOM 1803 C CA . GLU A 1 221 ? -10.255 14.346 -2.335 1.00 78.44 221 GLU A CA 1
ATOM 1804 C C . GLU A 1 221 ? -11.332 14.381 -1.235 1.00 78.44 221 GLU A C 1
ATOM 1806 O O . GLU A 1 221 ? -11.889 15.441 -0.956 1.00 78.44 221 GLU A O 1
ATOM 1811 N N . LEU A 1 222 ? -11.586 13.261 -0.543 1.00 79.31 222 LEU A N 1
ATOM 1812 C CA . LEU A 1 222 ? -12.587 13.205 0.526 1.00 79.31 222 LEU A CA 1
ATOM 1813 C C . LEU A 1 222 ? -12.183 14.044 1.731 1.00 79.31 222 LEU A C 1
ATOM 1815 O O . LEU A 1 222 ? -13.023 14.752 2.281 1.00 79.31 222 LEU A O 1
ATOM 1819 N N . LYS A 1 223 ? -10.899 14.031 2.096 1.00 80.56 223 LYS A N 1
ATOM 1820 C CA . LYS A 1 223 ? -10.365 14.869 3.174 1.00 80.56 223 LYS A CA 1
ATOM 1821 C C . LYS A 1 223 ? -10.617 16.365 2.941 1.00 80.56 223 LYS A C 1
ATOM 1823 O O . LYS A 1 223 ? -10.773 17.106 3.905 1.00 80.56 223 LYS A O 1
ATOM 1828 N N . SER A 1 224 ? -10.675 16.808 1.682 1.00 77.81 224 SER A N 1
ATOM 1829 C CA . SER A 1 224 ? -10.953 18.211 1.345 1.00 77.81 224 SER A CA 1
ATOM 1830 C C . SER A 1 224 ? -12.414 18.631 1.557 1.00 77.81 224 SER A C 1
ATOM 1832 O O . SER A 1 224 ? -12.676 19.811 1.770 1.00 77.81 224 SER A O 1
ATOM 1834 N N . LEU A 1 225 ? -13.352 17.677 1.525 1.00 75.75 225 LEU A N 1
ATOM 1835 C CA . LEU A 1 225 ? -14.789 17.912 1.714 1.00 75.75 225 LEU A CA 1
ATOM 1836 C C . LEU A 1 225 ? -15.251 17.590 3.138 1.00 75.75 225 LEU A C 1
ATOM 1838 O O . LEU A 1 225 ? -16.139 18.244 3.673 1.00 75.75 225 LEU A O 1
ATOM 1842 N N . PHE A 1 226 ? -14.648 16.571 3.745 1.00 76.81 226 PHE A N 1
ATOM 1843 C CA . PHE A 1 226 ? -14.960 16.092 5.080 1.00 76.81 226 PHE A CA 1
ATOM 1844 C C . PHE A 1 226 ? -13.661 15.893 5.862 1.00 76.81 226 PHE A C 1
ATOM 1846 O O . PHE A 1 226 ? -12.878 14.974 5.595 1.00 76.81 226 PHE A O 1
ATOM 1853 N N . SER A 1 227 ? -13.443 16.761 6.850 1.00 80.88 227 SER A N 1
ATOM 1854 C CA . SER A 1 227 ? -12.309 16.658 7.761 1.00 80.88 227 SER A CA 1
ATOM 1855 C C . SER A 1 227 ? -12.522 15.486 8.717 1.00 80.88 227 SER A C 1
ATOM 1857 O O . SER A 1 227 ? -13.188 15.590 9.745 1.00 80.88 227 SER A O 1
ATOM 1859 N N . ILE A 1 228 ? -11.932 14.341 8.374 1.00 82.50 228 ILE A N 1
ATOM 1860 C CA . ILE A 1 228 ? -11.906 13.165 9.253 1.00 82.50 228 ILE A CA 1
ATOM 1861 C C . ILE A 1 228 ? -11.131 13.416 10.556 1.00 82.50 228 ILE A C 1
ATOM 1863 O O . ILE A 1 228 ? -11.310 12.673 11.517 1.00 82.50 228 ILE A O 1
ATOM 1867 N N . ASP A 1 229 ? -10.279 14.447 10.591 1.00 81.12 229 ASP A N 1
ATOM 1868 C CA . ASP A 1 229 ? -9.451 14.788 11.752 1.00 81.12 229 ASP A CA 1
ATOM 1869 C C . ASP A 1 229 ? -10.308 15.342 12.914 1.00 81.12 229 ASP A C 1
ATOM 1871 O O . ASP A 1 229 ? -9.925 15.217 14.076 1.00 81.12 229 ASP A O 1
ATOM 1875 N N . ASP A 1 230 ? -11.497 15.882 12.617 1.00 80.06 230 ASP A N 1
ATOM 1876 C CA . ASP A 1 230 ? -12.446 16.405 13.612 1.00 80.06 230 ASP A CA 1
ATOM 1877 C C . ASP A 1 230 ? -13.391 15.327 14.173 1.00 80.06 230 ASP A C 1
ATOM 1879 O O . ASP A 1 230 ? -14.146 15.560 15.126 1.00 80.06 230 ASP A O 1
ATOM 1883 N N . VAL A 1 231 ? -13.355 14.119 13.602 1.00 84.81 231 VAL A N 1
ATOM 1884 C CA . VAL A 1 231 ? -14.190 13.006 14.048 1.00 84.81 231 VAL A CA 1
ATOM 1885 C C . VAL A 1 231 ? -13.656 12.462 15.366 1.00 84.81 231 VAL A C 1
ATOM 1887 O O . VAL A 1 231 ? -12.585 11.859 15.443 1.00 84.81 231 VAL A O 1
ATOM 1890 N N . LYS A 1 232 ? -14.464 12.585 16.420 1.00 86.75 232 LYS A N 1
ATOM 1891 C CA . LYS A 1 232 ? -14.199 11.905 17.690 1.00 86.75 232 LYS A CA 1
ATOM 1892 C C . LYS A 1 232 ? -14.517 10.419 17.560 1.00 86.75 232 LYS A C 1
ATOM 1894 O O . LYS A 1 232 ? -15.684 10.036 17.485 1.00 86.75 232 LYS A O 1
ATOM 1899 N N . LEU A 1 233 ? -13.471 9.598 17.554 1.00 90.56 233 LEU A N 1
ATOM 1900 C CA . LEU A 1 233 ? -13.597 8.145 17.568 1.00 90.56 233 LEU A CA 1
ATOM 1901 C C . LEU A 1 233 ? -14.289 7.661 18.857 1.00 90.56 233 LEU A C 1
ATOM 1903 O O . LEU A 1 233 ? -13.956 8.154 19.941 1.00 90.56 233 LEU A O 1
ATOM 1907 N N . PRO A 1 234 ? -15.223 6.692 18.770 1.00 89.88 234 PRO A N 1
ATOM 1908 C CA . PRO A 1 234 ? -15.754 6.016 19.948 1.00 89.88 234 PRO A CA 1
ATOM 1909 C C . PRO A 1 234 ? -14.622 5.424 20.802 1.00 89.88 234 PRO A C 1
ATOM 1911 O O . PRO A 1 234 ? -13.644 4.922 20.238 1.00 89.88 234 PRO A O 1
ATOM 1914 N N . PRO A 1 235 ? -14.722 5.465 22.142 1.00 88.81 235 PRO A N 1
ATOM 1915 C CA . PRO A 1 235 ? -13.701 4.885 23.004 1.00 88.81 235 PRO A CA 1
ATOM 1916 C C . PRO A 1 235 ? -13.634 3.366 22.818 1.00 88.81 235 PRO A C 1
ATOM 1918 O O . PRO A 1 235 ? -14.663 2.703 22.689 1.00 88.81 235 PRO A O 1
AT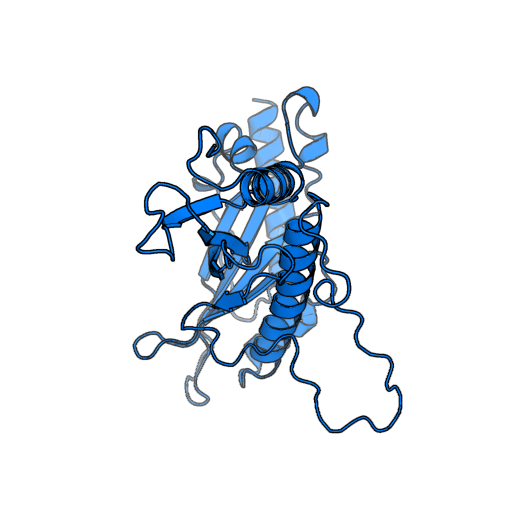OM 1921 N N . TRP A 1 236 ? -12.420 2.818 22.846 1.00 89.19 236 TRP A N 1
ATOM 1922 C CA . TRP A 1 236 ? -12.211 1.374 22.913 1.00 89.19 236 TRP A CA 1
ATOM 1923 C C . TRP A 1 236 ? -12.466 0.894 24.344 1.00 89.19 236 TRP A C 1
ATOM 1925 O O . TRP A 1 236 ? -11.783 1.335 25.270 1.00 89.19 236 TRP A O 1
ATOM 1935 N N . LEU A 1 237 ? -13.464 0.031 24.536 1.00 87.31 237 LEU A N 1
ATOM 1936 C CA . LEU A 1 237 ? -13.805 -0.509 25.854 1.00 87.31 237 LEU A CA 1
ATOM 1937 C C . LEU A 1 237 ? -13.019 -1.792 26.141 1.00 87.31 237 LEU A C 1
ATOM 1939 O O . LEU A 1 237 ? -12.599 -2.494 25.224 1.00 87.31 237 LEU A O 1
ATOM 1943 N N . ASP A 1 238 ? -12.832 -2.109 27.421 1.00 81.50 238 ASP A N 1
ATOM 1944 C CA . ASP A 1 238 ? -12.178 -3.358 27.811 1.00 81.50 238 ASP A CA 1
ATOM 1945 C C . ASP A 1 238 ? -12.981 -4.577 27.320 1.00 81.50 238 ASP A C 1
ATOM 1947 O O . ASP A 1 238 ? -14.213 -4.583 27.361 1.00 81.50 238 ASP A O 1
ATOM 1951 N N . GLY A 1 239 ? -12.285 -5.583 26.792 1.00 81.44 239 GLY A N 1
ATOM 1952 C CA . GLY A 1 239 ? -12.879 -6.776 26.173 1.00 81.44 239 GLY A CA 1
ATOM 1953 C C . GLY A 1 239 ? -13.491 -6.593 24.772 1.00 81.44 239 GLY A C 1
ATOM 1954 O O . GLY A 1 239 ? -13.618 -7.584 24.053 1.00 81.44 239 GLY A O 1
ATOM 1955 N N . MET A 1 240 ? -13.800 -5.363 24.344 1.00 88.69 240 MET A N 1
ATOM 1956 C CA . MET A 1 240 ? -14.381 -5.061 23.024 1.00 88.69 240 MET A CA 1
ATOM 1957 C C . MET A 1 240 ? -13.474 -5.532 21.896 1.00 88.69 240 MET A C 1
ATOM 1959 O O . MET A 1 240 ? -12.268 -5.337 21.991 1.00 88.69 240 MET A O 1
ATOM 1963 N N . CYS A 1 241 ? -14.024 -6.104 20.825 1.00 90.38 241 CYS A N 1
ATOM 1964 C CA . CYS A 1 241 ? -13.263 -6.512 19.640 1.00 90.38 241 CYS A CA 1
ATOM 1965 C C . CYS A 1 241 ? -13.506 -5.614 18.426 1.00 90.38 241 CYS A C 1
ATOM 1967 O O . CYS A 1 241 ? -14.468 -4.843 18.369 1.00 90.38 241 CYS A O 1
ATOM 1969 N N . LEU A 1 242 ? -12.639 -5.724 17.422 1.00 91.88 242 LEU A N 1
ATOM 1970 C CA . LEU A 1 242 ? -12.709 -4.887 16.232 1.00 91.88 242 LEU A CA 1
ATOM 1971 C C . LEU A 1 242 ? -13.994 -5.132 15.430 1.00 91.88 242 LEU A C 1
ATOM 1973 O O . LEU A 1 242 ? -14.598 -4.178 14.941 1.00 91.88 242 LEU A O 1
ATOM 1977 N N . ALA A 1 243 ? -14.456 -6.382 15.355 1.00 92.00 243 ALA A N 1
ATOM 1978 C CA . ALA A 1 243 ? -15.715 -6.726 14.697 1.00 92.00 243 ALA A CA 1
ATOM 1979 C C . ALA A 1 243 ? -16.946 -6.089 15.372 1.00 92.00 243 ALA A C 1
ATOM 1981 O O . ALA A 1 243 ? -17.912 -5.760 14.689 1.00 92.00 243 ALA A O 1
ATOM 1982 N N . GLU A 1 244 ? -16.905 -5.856 16.687 1.00 91.81 244 GLU A N 1
ATOM 1983 C CA . GLU A 1 244 ? -17.947 -5.114 17.412 1.00 91.81 244 GLU A CA 1
ATOM 1984 C C . GLU A 1 244 ? -17.801 -3.596 17.242 1.00 91.81 244 GLU A C 1
ATOM 1986 O O . GLU A 1 244 ? -18.799 -2.875 17.185 1.00 91.81 244 GLU A O 1
ATOM 1991 N N . TYR A 1 245 ? -16.569 -3.095 17.146 1.00 93.00 245 TYR A N 1
ATOM 1992 C CA . TYR A 1 245 ? -16.282 -1.665 17.029 1.00 93.00 245 TYR A CA 1
ATOM 1993 C C . TYR A 1 245 ? -16.686 -1.084 15.665 1.00 93.00 245 TYR A C 1
ATOM 1995 O O . TYR A 1 245 ? -17.276 -0.001 15.596 1.00 93.00 245 TYR A O 1
ATOM 2003 N N . LEU A 1 246 ? -16.387 -1.802 14.576 1.00 92.81 246 LEU A N 1
ATOM 2004 C CA . LEU A 1 246 ? -16.545 -1.307 13.202 1.00 92.81 246 LEU A CA 1
ATOM 2005 C C . LEU A 1 246 ? -17.980 -0.862 12.860 1.00 92.81 246 LEU A C 1
ATOM 2007 O O . LEU A 1 246 ? -18.122 0.279 12.414 1.00 92.81 246 LEU A O 1
ATOM 2011 N N . PRO A 1 247 ? -19.048 -1.645 13.129 1.00 91.12 247 PRO A N 1
ATOM 2012 C CA . PRO A 1 247 ? -20.408 -1.237 12.767 1.00 91.12 247 PRO A CA 1
ATOM 2013 C C . PRO A 1 247 ? -20.851 0.064 13.450 1.00 91.12 247 PRO A C 1
ATOM 2015 O O . PRO A 1 247 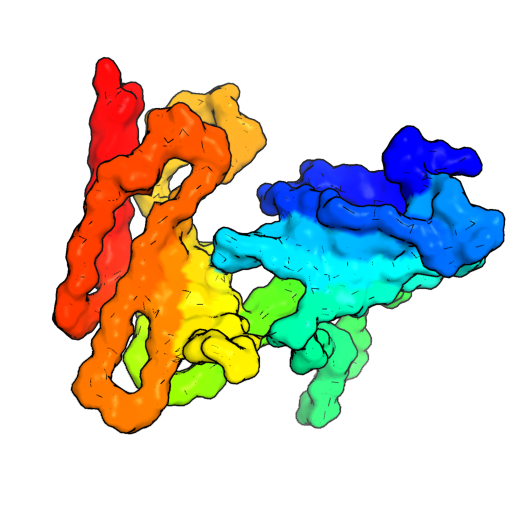? -21.518 0.906 12.844 1.00 91.12 247 PRO A O 1
ATOM 2018 N N . HIS A 1 248 ? -20.450 0.262 14.710 1.00 91.31 248 HIS A N 1
ATOM 2019 C CA . HIS A 1 248 ? -20.762 1.476 15.465 1.00 91.31 248 HIS A CA 1
ATOM 2020 C C . HIS A 1 248 ? -20.038 2.697 14.887 1.00 91.31 248 HIS A C 1
ATOM 2022 O O . HIS A 1 248 ? -20.635 3.770 14.753 1.00 91.31 248 HIS A O 1
ATOM 2028 N N . LEU A 1 249 ? -18.765 2.531 14.518 1.00 92.50 249 LEU A N 1
ATOM 2029 C CA . LEU A 1 249 ? -17.978 3.577 13.872 1.00 92.50 249 LEU A CA 1
ATOM 2030 C C . LEU A 1 249 ? -18.562 3.959 12.505 1.00 92.50 249 LEU A C 1
ATOM 2032 O O . LEU A 1 249 ? -18.728 5.147 12.226 1.00 92.50 249 LEU A O 1
ATOM 2036 N N . GLU A 1 250 ? -18.900 2.975 11.671 1.00 91.69 250 GLU A N 1
ATOM 2037 C CA . GLU A 1 250 ? -19.464 3.202 10.336 1.00 91.69 250 GLU A CA 1
ATOM 2038 C C . GLU A 1 250 ? -20.795 3.956 10.415 1.00 91.69 250 GLU A C 1
ATOM 2040 O O . GLU A 1 250 ? -20.993 4.939 9.697 1.00 91.69 250 GLU A O 1
ATOM 2045 N N . GLN A 1 251 ? -21.673 3.581 11.350 1.00 89.44 251 GLN A N 1
ATOM 2046 C CA . GLN A 1 251 ? -22.938 4.283 11.565 1.00 89.44 251 GLN A CA 1
ATOM 2047 C C . GLN A 1 251 ? -22.732 5.737 12.024 1.00 89.44 251 GLN A C 1
ATOM 2049 O O . GLN A 1 251 ? -23.449 6.640 11.578 1.00 89.44 251 GLN A O 1
ATOM 2054 N N . LEU A 1 252 ? -21.772 5.980 12.923 1.00 89.69 252 LEU A N 1
ATOM 2055 C CA . LEU A 1 252 ? -21.448 7.324 13.407 1.00 89.69 252 LEU A CA 1
ATOM 2056 C C . LEU A 1 252 ? -20.922 8.203 12.273 1.00 89.69 252 LEU A C 1
ATOM 2058 O O . LEU A 1 252 ? -21.416 9.317 12.075 1.00 89.69 252 LEU A O 1
ATOM 2062 N N . LEU A 1 253 ? -19.954 7.693 11.514 1.00 89.00 253 LEU A N 1
ATOM 2063 C CA . LEU A 1 253 ? -19.354 8.416 10.403 1.00 89.00 253 LEU A CA 1
ATOM 2064 C C . LEU A 1 253 ? -20.373 8.702 9.304 1.00 89.00 253 LEU A C 1
ATOM 2066 O O . LEU A 1 253 ? -20.425 9.821 8.802 1.00 89.00 253 LEU A O 1
ATOM 2070 N N . GLN A 1 254 ? -21.229 7.734 8.968 1.00 87.44 254 GLN A N 1
ATOM 2071 C CA . GLN A 1 254 ? -22.273 7.931 7.967 1.00 87.44 254 GLN A CA 1
ATOM 2072 C C . GLN A 1 254 ? -23.193 9.097 8.352 1.00 87.44 254 GLN A C 1
ATOM 2074 O O . GLN A 1 254 ? -23.477 9.952 7.517 1.00 87.44 254 GLN A O 1
ATOM 2079 N N . ARG A 1 255 ? -23.608 9.192 9.623 1.00 85.62 255 ARG A N 1
ATOM 2080 C CA . ARG A 1 255 ? -24.426 10.317 10.111 1.00 85.62 255 ARG A CA 1
ATOM 2081 C C . ARG A 1 255 ? -23.702 11.655 9.986 1.00 85.62 255 ARG A C 1
ATOM 2083 O O . ARG A 1 255 ? -24.315 12.629 9.562 1.00 85.62 255 ARG A O 1
ATOM 2090 N N . GLN A 1 256 ? -22.419 11.711 10.336 1.00 83.75 256 GLN A N 1
ATOM 2091 C CA . GLN A 1 256 ? -21.638 12.948 10.257 1.00 83.75 256 GLN A CA 1
ATOM 2092 C C . GLN A 1 256 ? -21.413 13.404 8.816 1.00 83.75 256 GLN A C 1
ATOM 2094 O O . GLN A 1 256 ? -21.580 14.585 8.526 1.00 83.75 256 GLN A O 1
ATOM 2099 N N . VAL A 1 257 ? -21.110 12.476 7.906 1.00 79.31 257 VAL A N 1
ATOM 2100 C CA . VAL A 1 257 ? -20.948 12.786 6.480 1.00 79.31 257 VAL A CA 1
ATOM 2101 C C . VAL A 1 257 ? -22.254 13.336 5.899 1.00 79.31 257 VAL A C 1
ATOM 2103 O O . VAL A 1 257 ? -22.218 14.351 5.215 1.00 79.31 257 VAL A O 1
ATOM 2106 N N . ILE A 1 258 ? -23.416 12.748 6.220 1.00 78.75 258 ILE A N 1
ATOM 2107 C CA . ILE A 1 258 ? -24.723 13.300 5.805 1.00 78.75 258 ILE A CA 1
ATOM 2108 C C . ILE A 1 258 ? -24.899 14.723 6.340 1.00 78.75 258 ILE A C 1
ATOM 2110 O O . ILE A 1 258 ? -25.238 15.621 5.579 1.00 78.75 258 ILE A O 1
ATOM 2114 N N . LEU A 1 259 ? -24.660 14.944 7.634 1.00 79.50 259 LEU A N 1
ATOM 2115 C CA . LEU A 1 259 ? -24.856 16.262 8.239 1.00 79.50 259 LEU A CA 1
ATOM 2116 C C . LEU A 1 259 ? -24.005 17.346 7.572 1.00 79.50 259 LEU A C 1
ATOM 2118 O O . LEU A 1 259 ? -24.525 18.424 7.325 1.00 79.50 259 LEU A O 1
ATOM 2122 N N . VAL A 1 260 ? -22.741 17.052 7.257 1.00 76.44 260 VAL A N 1
ATOM 2123 C CA . VAL A 1 260 ? -21.831 18.009 6.605 1.00 76.44 260 VAL A CA 1
ATOM 2124 C C . VAL A 1 260 ? -22.214 18.265 5.145 1.00 76.44 260 VAL A C 1
ATOM 2126 O O . VAL A 1 260 ? -22.070 19.379 4.659 1.00 76.44 260 VAL A O 1
ATOM 2129 N N . LEU A 1 261 ? -22.706 17.254 4.427 1.00 68.94 261 LEU A N 1
ATOM 2130 C CA . LEU A 1 261 ? -23.068 17.404 3.013 1.00 68.94 261 LEU A CA 1
ATOM 2131 C C . LEU A 1 261 ? -24.400 18.132 2.787 1.00 68.94 261 LEU A C 1
ATOM 2133 O O . LEU A 1 261 ? -24.622 18.653 1.697 1.00 68.94 261 LEU A O 1
ATOM 2137 N N . PHE A 1 262 ? -25.286 18.146 3.786 1.00 66.69 262 PHE A N 1
ATOM 2138 C CA . PHE A 1 262 ? -26.606 18.783 3.712 1.00 66.69 262 PHE A CA 1
ATOM 2139 C C . PHE A 1 262 ? -26.747 20.030 4.607 1.00 66.69 262 PHE A C 1
ATOM 2141 O O . PHE A 1 262 ? -27.864 20.531 4.758 1.00 66.69 262 PHE A O 1
ATOM 2148 N N . SER A 1 263 ? -25.652 20.523 5.197 1.00 60.00 263 SER A N 1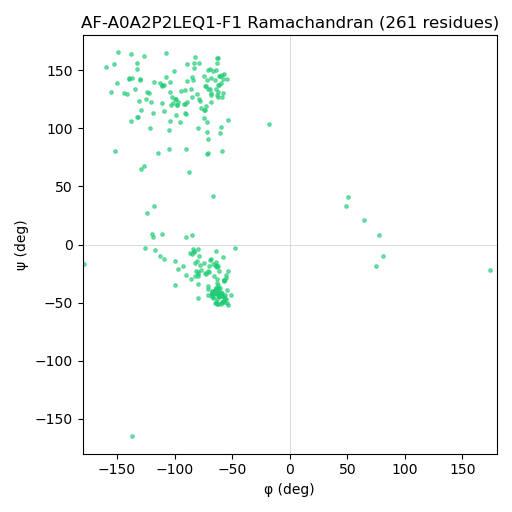
ATOM 2149 C CA . SER A 1 263 ? -25.581 21.814 5.905 1.00 60.00 263 SER A CA 1
ATOM 2150 C C . SER A 1 263 ? -25.131 22.938 4.983 1.00 60.00 263 SER A C 1
ATOM 2152 O O . SER A 1 263 ? -25.756 24.019 5.031 1.00 60.00 263 SER A O 1
#

Mean predicted aligned error: 8.49 Å